Protein AF-A0AAP5YD59-F1 (afdb_monomer_lite)

Secondary structure (DSSP, 8-state):
-HHHHHHHHS----PPP--HHHHHHHHHHHTTSSSHHHHHHHT---SHHHHHHHHHHHHHHHHHTTS-SSTTHHHHHHHHHHHHHHHHHT-HHHHHHHGGGGT-TT--HHHHHS--HHHHHHHHHHHHHTSB-HHHHHTTT----HHHHHHHHHTTPPBPP-EEE---TTGGGTT-TTT-EEE-SSSPPP---

Structure (mmCIF, N/CA/C/O backbone):
data_AF-A0AAP5YD59-F1
#
_entry.id   AF-A0AAP5YD59-F1
#
loop_
_atom_site.group_PDB
_atom_site.id
_atom_site.type_symbol
_atom_site.label_atom_id
_atom_site.label_alt_id
_atom_site.label_comp_id
_atom_site.label_asym_id
_atom_site.label_entity_id
_atom_site.label_seq_id
_atom_site.pdbx_PDB_ins_code
_atom_site.Cartn_x
_atom_site.Cartn_y
_atom_site.Cartn_z
_atom_site.occupancy
_atom_site.B_iso_or_equiv
_atom_site.auth_seq_id
_atom_site.auth_comp_id
_atom_site.auth_asym_id
_atom_site.auth_atom_id
_atom_site.pdbx_PDB_model_num
ATOM 1 N N . SER A 1 1 ? 7.798 -12.789 15.563 1.00 74.19 1 SER A N 1
ATOM 2 C CA . SER A 1 1 ? 7.059 -11.577 15.969 1.00 74.19 1 SER A CA 1
ATOM 3 C C . SER A 1 1 ? 6.344 -11.841 17.287 1.00 74.19 1 SER A C 1
ATOM 5 O O . SER A 1 1 ? 6.135 -13.003 17.624 1.00 74.19 1 SER A O 1
ATOM 7 N N . LYS A 1 2 ? 5.966 -10.782 18.016 1.00 83.38 2 LYS A N 1
ATOM 8 C CA . LYS A 1 2 ? 5.175 -10.858 19.262 1.00 83.38 2 LYS A CA 1
ATOM 9 C C . LYS A 1 2 ? 3.834 -11.571 19.049 1.00 83.38 2 LYS A C 1
ATOM 11 O O . LYS A 1 2 ? 3.477 -12.445 19.826 1.00 83.38 2 LYS A O 1
ATOM 16 N N . SER A 1 3 ? 3.187 -11.303 17.912 1.00 82.19 3 SER A N 1
ATOM 17 C CA . SER A 1 3 ? 1.958 -11.999 17.520 1.00 82.19 3 SER A CA 1
ATOM 18 C C . SER A 1 3 ? 2.156 -13.501 17.300 1.00 82.19 3 SER A C 1
ATOM 20 O O . SER A 1 3 ? 1.399 -14.304 17.834 1.00 82.19 3 SER A O 1
ATOM 22 N N . ARG A 1 4 ? 3.253 -13.921 16.651 1.00 84.06 4 ARG A N 1
ATOM 23 C CA . ARG A 1 4 ? 3.587 -15.351 16.526 1.00 84.06 4 ARG A CA 1
ATOM 24 C C . ARG A 1 4 ? 3.885 -16.011 17.878 1.00 84.06 4 ARG A C 1
ATOM 26 O O . ARG A 1 4 ? 3.554 -17.173 18.071 1.00 84.06 4 ARG A O 1
ATOM 33 N N . PHE A 1 5 ? 4.522 -15.292 18.806 1.00 85.00 5 PHE A N 1
ATOM 34 C CA . PHE A 1 5 ? 4.758 -15.802 20.159 1.00 85.00 5 PHE A CA 1
ATOM 35 C C . PHE A 1 5 ? 3.435 -16.064 20.889 1.00 85.00 5 PHE A C 1
ATOM 37 O O . PHE A 1 5 ? 3.258 -17.158 21.422 1.00 85.00 5 PHE A O 1
ATOM 44 N N . PHE A 1 6 ? 2.492 -15.118 20.835 1.00 86.44 6 PHE A N 1
ATOM 45 C CA . PHE A 1 6 ? 1.156 -15.295 21.405 1.00 86.44 6 PHE A CA 1
ATOM 46 C C . PHE A 1 6 ? 0.414 -16.468 20.752 1.00 86.44 6 PHE A C 1
ATOM 48 O O . PHE A 1 6 ? -0.010 -17.377 21.455 1.00 86.44 6 PHE A O 1
ATOM 55 N N . GLN A 1 7 ? 0.360 -16.530 19.416 1.00 84.75 7 GLN A N 1
ATOM 56 C CA . GLN A 1 7 ? -0.286 -17.631 18.683 1.00 84.75 7 GLN A CA 1
ATOM 57 C C . GLN A 1 7 ? 0.266 -19.015 19.060 1.00 84.75 7 GLN A C 1
ATOM 59 O O . GLN A 1 7 ? -0.488 -19.978 19.141 1.00 84.75 7 GLN A O 1
ATOM 64 N N . ASN A 1 8 ? 1.576 -19.122 19.302 1.00 87.69 8 ASN A N 1
ATOM 65 C CA . ASN A 1 8 ? 2.219 -20.396 19.620 1.00 87.69 8 ASN A CA 1
ATOM 66 C C . ASN A 1 8 ? 2.090 -20.809 21.092 1.00 87.69 8 ASN A C 1
ATOM 68 O O . ASN A 1 8 ? 2.235 -21.988 21.400 1.00 87.69 8 ASN A O 1
ATOM 72 N N . THR A 1 9 ? 1.926 -19.854 22.010 1.00 88.88 9 THR A N 1
ATOM 73 C CA . THR A 1 9 ? 2.080 -20.111 23.455 1.00 88.88 9 THR A CA 1
ATOM 74 C C . THR A 1 9 ? 0.861 -19.738 24.289 1.00 88.88 9 THR A C 1
ATOM 76 O O . THR A 1 9 ? 0.798 -20.122 25.454 1.00 88.88 9 THR A O 1
ATOM 79 N N . GLY A 1 10 ? -0.061 -18.945 23.741 1.00 86.00 10 GLY A N 1
ATOM 80 C CA . GLY A 1 10 ? -1.129 -18.275 24.485 1.00 86.00 10 GLY A CA 1
ATOM 81 C C . GLY A 1 10 ? -0.631 -17.216 25.474 1.00 86.00 10 GLY A C 1
ATOM 82 O O . GLY A 1 10 ? -1.437 -16.615 26.175 1.00 86.00 10 GLY A O 1
ATOM 83 N N . LYS A 1 11 ? 0.687 -16.983 25.565 1.00 84.44 11 LYS A N 1
ATOM 84 C CA . LYS A 1 11 ? 1.276 -16.035 26.510 1.00 84.44 11 LYS A CA 1
ATOM 85 C C . LYS A 1 11 ? 1.386 -14.664 25.876 1.00 84.44 11 LYS A C 1
ATOM 87 O O . LYS A 1 11 ? 1.926 -14.505 24.777 1.00 84.44 11 LYS A O 1
ATOM 92 N N . GLU A 1 12 ? 0.914 -13.665 26.602 1.00 85.06 12 GLU A N 1
ATOM 93 C CA . GLU A 1 12 ? 1.072 -12.276 26.207 1.00 85.06 12 GLU A CA 1
ATOM 94 C C . GLU A 1 12 ? 2.547 -11.867 26.263 1.00 85.06 12 GLU A C 1
ATOM 96 O O . GLU A 1 12 ? 3.313 -12.261 27.144 1.00 85.06 12 GLU A O 1
ATOM 101 N N . SER A 1 13 ? 2.951 -11.068 25.282 1.00 81.62 13 SER A N 1
ATOM 102 C CA . SER A 1 13 ? 4.233 -10.367 25.279 1.00 81.62 13 SER A CA 1
ATOM 103 C C . SER A 1 13 ? 3.955 -8.874 25.183 1.00 81.62 13 SER A C 1
ATOM 105 O O . SER A 1 13 ? 2.867 -8.480 24.765 1.00 81.62 13 SER A O 1
ATOM 107 N N . THR A 1 14 ? 4.924 -8.029 25.535 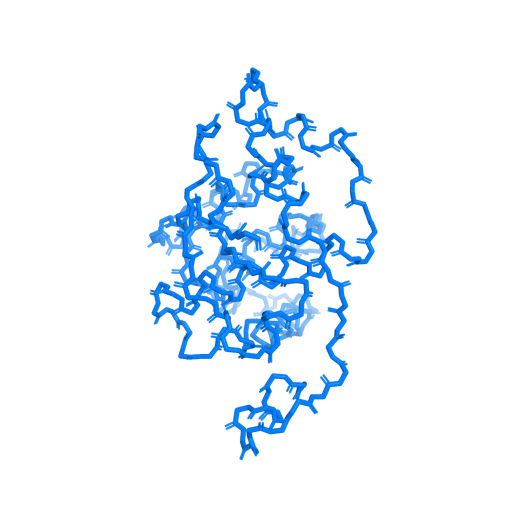1.00 84.44 14 THR A N 1
ATOM 108 C CA . THR A 1 14 ? 4.746 -6.571 25.519 1.00 84.44 14 THR A CA 1
ATOM 109 C C . THR A 1 14 ? 4.508 -6.059 24.095 1.00 84.44 14 THR A C 1
ATOM 111 O O . THR A 1 14 ? 5.460 -5.759 23.375 1.00 84.44 14 THR A O 1
ATOM 114 N N . CYS A 1 15 ? 3.253 -5.983 23.651 1.00 88.38 15 CYS A N 1
ATOM 115 C CA . CYS A 1 15 ? 2.870 -5.374 22.379 1.00 88.38 15 CYS A CA 1
ATOM 116 C C . CYS A 1 15 ? 3.026 -3.849 22.454 1.00 88.38 15 CYS A C 1
ATOM 118 O O . CYS A 1 15 ? 2.937 -3.259 23.529 1.00 88.38 15 CYS A O 1
ATOM 120 N N . GLN A 1 16 ? 3.304 -3.212 21.319 1.00 91.62 16 GLN A N 1
ATOM 121 C CA . GLN A 1 16 ? 3.352 -1.756 21.277 1.00 91.62 16 GLN A CA 1
ATOM 122 C C . GLN A 1 16 ? 1.925 -1.213 21.368 1.00 91.62 16 GLN A C 1
ATOM 124 O O . GLN A 1 16 ? 1.061 -1.676 20.637 1.00 91.62 16 GLN A O 1
ATOM 129 N N . SER A 1 17 ? 1.692 -0.218 22.222 1.00 94.88 17 SER A N 1
ATOM 130 C CA . SER A 1 17 ? 0.418 0.505 22.241 1.00 94.88 17 SER A CA 1
ATOM 131 C C . SER A 1 17 ? 0.335 1.426 21.022 1.00 94.88 17 SER A C 1
ATOM 133 O O . SER A 1 17 ? 1.196 2.298 20.861 1.00 94.88 17 SER A O 1
ATOM 135 N N . LEU A 1 18 ? -0.678 1.234 20.176 1.00 96.75 18 LEU A N 1
ATOM 136 C CA . LEU A 1 18 ? -0.953 2.031 18.976 1.00 96.75 18 LEU A CA 1
ATOM 137 C C . LEU A 1 18 ? -2.420 2.475 18.974 1.00 96.75 18 LEU A C 1
ATOM 139 O O . LEU A 1 18 ? -3.300 1.659 19.194 1.00 96.75 18 LEU A O 1
ATOM 143 N N . ASP A 1 19 ? -2.697 3.746 18.698 1.00 97.00 19 ASP A N 1
ATOM 144 C CA . ASP A 1 19 ? -4.058 4.299 18.771 1.00 97.00 19 ASP A CA 1
ATOM 145 C C . ASP A 1 19 ? -4.870 4.026 17.482 1.00 97.00 19 ASP A C 1
ATOM 147 O O . ASP A 1 19 ? -4.893 4.819 16.540 1.00 97.00 19 ASP A O 1
ATOM 151 N N . PHE A 1 20 ? -5.483 2.849 17.372 1.00 98.12 20 PHE A N 1
ATOM 152 C CA . PHE A 1 20 ? -6.283 2.504 16.187 1.00 98.12 20 PHE A CA 1
ATOM 153 C C . PHE A 1 20 ? -7.547 3.366 16.067 1.00 98.12 20 PHE A C 1
ATOM 155 O O . PHE A 1 20 ? -7.928 3.730 14.955 1.00 98.12 20 PHE A O 1
ATOM 162 N N . LYS A 1 21 ? -8.158 3.742 17.198 1.00 98.12 21 LYS A N 1
ATOM 163 C CA . LYS A 1 21 ? -9.376 4.556 17.225 1.00 98.12 21 LYS A CA 1
ATOM 164 C C . LYS A 1 21 ? -9.142 5.941 16.628 1.00 98.12 21 LYS A C 1
ATOM 166 O O . LYS A 1 21 ? -9.839 6.307 15.689 1.00 98.12 21 LYS A O 1
ATOM 171 N N . GLY A 1 22 ? -8.131 6.672 17.095 1.00 97.62 22 GLY A N 1
ATOM 172 C CA . GLY A 1 22 ? -7.841 8.011 16.580 1.00 97.62 22 GLY A CA 1
ATOM 173 C C . GLY A 1 22 ? -7.442 8.004 15.102 1.00 97.62 22 GLY A C 1
ATOM 174 O O . GLY A 1 22 ? -7.827 8.899 14.352 1.00 97.62 22 GLY A O 1
ATOM 175 N N . GLN A 1 23 ? -6.737 6.964 14.635 1.00 98.00 23 GLN A N 1
ATOM 176 C CA . GLN A 1 23 ? -6.449 6.812 13.204 1.00 98.00 23 GLN A CA 1
ATOM 177 C C . GLN A 1 23 ? -7.725 6.566 12.382 1.00 98.00 23 GLN A C 1
ATOM 179 O O . GLN A 1 23 ? -7.878 7.157 11.314 1.00 98.00 23 GLN A O 1
ATOM 184 N N . PHE A 1 24 ? -8.628 5.710 12.865 1.00 98.62 24 PHE A N 1
ATOM 185 C CA . PHE A 1 24 ? -9.917 5.454 12.225 1.00 98.62 24 PHE A CA 1
ATOM 186 C C . PHE A 1 24 ? -10.794 6.712 12.175 1.00 98.62 24 PHE A C 1
ATOM 188 O O . PHE A 1 24 ? -11.316 7.052 11.118 1.00 98.62 24 PHE A O 1
ATOM 195 N N . GLU A 1 25 ? -10.925 7.437 13.286 1.00 98.31 25 GLU A N 1
ATOM 196 C CA . GLU A 1 25 ? -11.749 8.650 13.364 1.00 98.31 25 GLU A CA 1
ATOM 197 C C . GLU A 1 25 ? -11.228 9.759 12.438 1.00 98.31 25 GLU A C 1
ATOM 199 O O . GLU A 1 25 ? -12.019 10.469 11.810 1.00 98.31 25 GLU A O 1
ATOM 204 N N . LEU A 1 26 ? -9.905 9.865 12.272 1.00 98.31 26 LEU A N 1
ATOM 205 C CA . LEU A 1 26 ? -9.303 10.775 11.300 1.00 98.31 26 LEU A CA 1
ATOM 206 C C . LEU A 1 26 ? -9.640 10.374 9.854 1.00 98.31 26 LEU A C 1
ATOM 208 O O . LEU A 1 26 ? -10.013 11.229 9.048 1.00 98.31 26 LEU A O 1
ATOM 212 N N . LEU A 1 27 ? -9.580 9.077 9.529 1.00 98.31 27 LEU A N 1
ATOM 213 C CA . LEU A 1 27 ? -10.004 8.578 8.218 1.00 98.31 27 LEU A CA 1
ATOM 214 C C . LEU A 1 27 ? -11.490 8.840 7.964 1.00 98.31 27 LEU A C 1
ATOM 216 O O . LEU A 1 27 ? -11.837 9.305 6.879 1.00 98.31 27 LEU A O 1
ATOM 220 N N . GLN A 1 28 ? -12.357 8.617 8.951 1.00 98.50 28 GLN A N 1
ATOM 221 C CA . GLN A 1 28 ? -13.781 8.925 8.823 1.00 98.50 28 GLN A CA 1
ATOM 222 C C . GLN A 1 28 ? -14.018 10.418 8.613 1.00 98.50 28 GLN A C 1
ATOM 224 O O . GLN A 1 28 ? -14.770 10.798 7.718 1.00 98.50 28 GLN A O 1
ATOM 229 N N . THR A 1 29 ? -13.301 11.271 9.346 1.00 98.56 29 THR A N 1
ATOM 230 C CA . THR A 1 29 ? -13.352 12.723 9.138 1.00 98.56 29 THR A CA 1
ATOM 231 C C . THR A 1 29 ? -12.950 13.090 7.710 1.00 98.56 29 THR A C 1
ATOM 233 O O . THR A 1 29 ? -13.647 13.880 7.074 1.00 98.56 29 THR A O 1
ATOM 236 N N . SER A 1 30 ? -11.906 12.460 7.153 1.00 98.44 30 SER A N 1
ATOM 237 C CA . SER A 1 30 ? -11.484 12.715 5.767 1.00 98.44 30 SER A CA 1
ATOM 238 C C . SER A 1 30 ? -12.598 12.470 4.753 1.00 98.44 30 SER A C 1
ATOM 240 O O . SER A 1 30 ? -12.733 13.230 3.800 1.00 98.44 30 SER A O 1
ATOM 242 N N . ARG A 1 31 ? -13.442 11.451 4.969 1.00 98.06 31 ARG A N 1
ATOM 243 C CA . ARG A 1 31 ? -14.527 11.098 4.042 1.00 98.06 31 ARG A CA 1
ATOM 244 C C . ARG A 1 31 ? -15.644 12.143 3.989 1.00 98.06 31 ARG A C 1
ATOM 246 O O . ARG A 1 31 ? -16.456 12.102 3.074 1.00 98.06 31 ARG A O 1
ATOM 253 N N . THR A 1 32 ? -15.672 13.086 4.931 1.00 97.75 32 THR A N 1
ATOM 254 C CA . THR A 1 32 ? -16.621 14.213 4.932 1.00 97.75 32 THR A CA 1
ATOM 255 C C . THR A 1 32 ? -16.112 15.436 4.163 1.00 97.75 32 THR A C 1
ATOM 257 O O . THR A 1 32 ? -16.850 16.403 3.988 1.00 97.75 32 THR A O 1
ATOM 260 N N . GLN A 1 33 ? -14.855 15.411 3.712 1.00 98.44 33 GLN A N 1
ATOM 261 C CA . GLN A 1 33 ? -14.212 16.525 3.017 1.00 98.44 33 GLN A CA 1
ATOM 262 C C . GLN A 1 33 ? -14.441 16.448 1.504 1.00 98.44 33 GLN A C 1
ATOM 264 O O . GLN A 1 33 ? -14.680 15.375 0.954 1.00 98.44 33 GLN A O 1
ATOM 269 N N . SER A 1 34 ? -14.335 17.588 0.813 1.00 97.69 34 SER A N 1
ATOM 270 C CA . SER A 1 34 ? -14.482 17.650 -0.650 1.00 97.69 34 SER A CA 1
ATOM 271 C C . SER A 1 34 ? -13.368 16.914 -1.393 1.00 97.69 34 SER A C 1
ATOM 273 O O . SER A 1 34 ? -13.621 16.318 -2.435 1.00 97.69 34 SER A O 1
ATOM 275 N N . ASP A 1 35 ? -12.151 16.959 -0.847 1.00 98.12 35 ASP A N 1
ATOM 276 C CA . ASP A 1 35 ? -11.010 16.169 -1.301 1.00 98.12 35 ASP A CA 1
ATOM 277 C C . ASP A 1 35 ? -10.436 15.388 -0.109 1.00 98.12 35 ASP A C 1
ATOM 279 O O . ASP A 1 35 ? -9.608 15.899 0.656 1.00 98.12 35 ASP A O 1
ATOM 283 N N . PRO A 1 36 ? -10.908 14.149 0.096 1.00 98.38 36 PRO A N 1
ATOM 284 C CA . PRO A 1 36 ? -10.447 13.328 1.201 1.00 98.38 36 PRO A CA 1
ATOM 285 C C . PRO A 1 36 ? -8.957 12.953 1.139 1.00 98.38 36 PRO A C 1
ATOM 287 O O . PRO A 1 36 ? -8.358 12.722 2.191 1.00 98.38 36 PRO A O 1
ATOM 290 N N . ASN A 1 37 ? -8.356 12.867 -0.057 1.00 98.25 37 ASN A N 1
ATOM 291 C CA . ASN A 1 37 ? -6.930 12.563 -0.219 1.00 98.25 37 ASN A CA 1
ATOM 292 C C . ASN A 1 37 ? -6.084 13.761 0.218 1.00 98.25 37 ASN A C 1
ATOM 294 O O . ASN A 1 37 ? -5.209 13.606 1.072 1.00 98.25 37 ASN A O 1
ATOM 298 N N . ALA A 1 38 ? -6.402 14.955 -0.295 1.00 98.38 38 ALA A N 1
ATOM 299 C CA . ALA A 1 38 ? -5.710 16.187 0.072 1.00 98.38 38 ALA A CA 1
ATOM 300 C C . ALA A 1 38 ? -5.811 16.459 1.578 1.00 98.38 38 ALA A C 1
ATOM 302 O O . ALA A 1 38 ? -4.795 16.716 2.222 1.00 98.38 38 ALA A O 1
ATOM 303 N N . TYR A 1 39 ? -7.000 16.284 2.169 1.00 98.62 39 TYR A N 1
ATOM 304 C CA . TYR A 1 39 ? -7.177 16.418 3.615 1.00 98.62 39 TYR A CA 1
ATOM 305 C C . TYR A 1 39 ? -6.250 15.485 4.404 1.00 98.62 39 TYR A C 1
ATOM 307 O O . TYR A 1 39 ? -5.647 15.909 5.390 1.00 98.62 39 TYR A O 1
ATOM 315 N N . MET A 1 40 ? -6.117 14.219 3.987 1.00 98.31 40 MET A N 1
ATOM 316 C CA . MET A 1 40 ? -5.229 13.260 4.654 1.00 98.31 40 MET A CA 1
ATOM 317 C C . MET A 1 40 ? -3.749 13.601 4.462 1.00 98.31 40 MET A C 1
ATOM 319 O O . MET A 1 40 ? -2.971 13.461 5.408 1.00 98.31 40 MET A O 1
ATOM 323 N N . ALA A 1 41 ? -3.362 14.086 3.280 1.00 97.44 41 ALA A N 1
ATOM 324 C CA . ALA A 1 41 ? -2.001 14.537 3.004 1.00 97.44 41 ALA A CA 1
ATOM 325 C C . ALA A 1 41 ? -1.605 15.738 3.887 1.00 97.44 41 ALA A C 1
ATOM 327 O O . ALA A 1 41 ? -0.503 15.767 4.441 1.00 97.44 41 ALA A O 1
ATOM 328 N N . GLU A 1 42 ? -2.522 16.686 4.099 1.00 98.06 42 GLU A N 1
ATOM 329 C CA . GLU A 1 42 ? -2.321 17.868 4.951 1.00 98.06 42 GLU A CA 1
ATOM 330 C C . GLU A 1 42 ? -2.085 17.528 6.430 1.00 98.06 42 GLU A C 1
ATOM 332 O O . GLU A 1 42 ? -1.441 18.300 7.142 1.00 98.06 42 GLU A O 1
ATOM 337 N N . GLN A 1 43 ? -2.517 16.348 6.896 1.00 97.38 43 GLN A N 1
ATOM 338 C CA . GLN A 1 43 ? -2.253 15.900 8.271 1.00 97.38 43 GLN A CA 1
ATOM 339 C C . GLN A 1 43 ? -0.764 15.631 8.532 1.00 97.38 43 GLN A C 1
ATOM 341 O O . GLN A 1 43 ? -0.368 15.492 9.691 1.00 97.38 43 GLN A O 1
ATOM 346 N N . ASN A 1 44 ? 0.053 15.521 7.474 1.00 93.88 44 ASN A N 1
ATOM 347 C CA . ASN A 1 44 ? 1.507 15.348 7.525 1.00 93.88 44 ASN A CA 1
ATOM 348 C C . ASN A 1 44 ? 1.960 14.255 8.517 1.00 93.88 44 ASN A C 1
ATOM 350 O O . ASN A 1 44 ? 2.926 14.402 9.277 1.00 93.88 44 ASN A O 1
ATOM 354 N N . GLN A 1 45 ? 1.222 13.143 8.540 1.00 93.00 45 GLN A N 1
ATOM 355 C CA . GLN A 1 45 ? 1.433 12.048 9.479 1.00 93.00 45 GLN A CA 1
ATOM 356 C C . GLN A 1 45 ? 2.665 11.222 9.089 1.00 93.00 45 GLN A C 1
ATOM 358 O O . GLN A 1 45 ? 2.584 10.209 8.398 1.00 93.00 45 GLN A O 1
ATOM 363 N N . THR A 1 46 ? 3.831 11.656 9.562 1.00 90.19 46 THR A N 1
ATOM 364 C CA . THR A 1 46 ? 5.139 11.043 9.259 1.00 90.19 46 THR A CA 1
ATOM 365 C C . THR A 1 46 ? 5.703 10.201 10.407 1.00 90.19 46 THR A C 1
ATOM 367 O O . THR A 1 46 ? 6.742 9.555 10.271 1.00 90.19 46 THR A O 1
ATOM 370 N N . GLY A 1 47 ? 5.019 10.177 11.555 1.00 94.69 47 GLY A N 1
ATOM 371 C CA . GLY A 1 47 ? 5.462 9.452 12.741 1.00 94.69 47 GLY A CA 1
ATOM 372 C C . GLY A 1 47 ? 5.458 7.932 12.556 1.00 94.69 47 GLY A C 1
ATOM 373 O O . GLY A 1 47 ? 4.565 7.358 11.930 1.00 94.69 47 GLY A O 1
ATOM 374 N N . TRP A 1 48 ? 6.419 7.253 13.188 1.00 95.31 48 TRP A N 1
ATOM 375 C CA . TRP A 1 48 ? 6.544 5.792 13.118 1.00 95.31 48 TRP A CA 1
ATOM 376 C C . TRP A 1 48 ? 5.248 5.059 13.502 1.00 95.31 48 TRP A C 1
ATOM 378 O O . TRP A 1 48 ? 4.854 4.111 12.828 1.00 95.31 48 TRP A O 1
ATOM 388 N N . SER A 1 49 ? 4.553 5.510 14.552 1.00 95.56 49 SER A N 1
ATOM 389 C CA . SER A 1 49 ? 3.313 4.877 15.024 1.00 95.56 49 SER A CA 1
ATOM 390 C C . SER A 1 49 ? 2.180 4.966 13.999 1.00 95.56 49 SER A C 1
ATOM 392 O O . SER A 1 49 ? 1.350 4.062 13.918 1.00 95.56 49 SER A O 1
ATOM 394 N N . TRP A 1 50 ? 2.130 6.039 13.206 1.00 96.00 50 TRP A N 1
ATOM 395 C CA . TRP A 1 50 ? 1.186 6.177 12.101 1.00 96.00 50 TRP A CA 1
ATOM 396 C C . TRP A 1 50 ? 1.489 5.163 11.001 1.00 96.00 50 TRP A C 1
ATOM 398 O O . TRP A 1 50 ? 0.651 4.308 10.715 1.00 96.00 50 TRP A O 1
ATOM 408 N N . GLY A 1 51 ? 2.715 5.189 10.469 1.00 95.50 51 GLY A N 1
ATOM 409 C CA . GLY A 1 51 ? 3.141 4.272 9.412 1.00 95.50 51 GLY A CA 1
ATOM 410 C C . GLY A 1 51 ? 3.001 2.801 9.815 1.00 95.50 51 GLY A C 1
ATOM 411 O O . GLY A 1 51 ? 2.505 1.990 9.035 1.00 95.50 51 GLY A O 1
ATOM 412 N N . ALA A 1 52 ? 3.344 2.457 11.060 1.00 96.25 52 ALA A N 1
ATOM 413 C CA . ALA A 1 52 ? 3.169 1.108 11.590 1.00 96.25 52 ALA A CA 1
ATOM 414 C C . ALA A 1 52 ? 1.705 0.648 11.521 1.00 96.25 52 ALA A C 1
ATOM 416 O O . ALA A 1 52 ? 1.443 -0.460 11.053 1.00 96.25 52 ALA A O 1
ATOM 417 N N . ARG A 1 53 ? 0.748 1.494 11.930 1.00 97.06 53 ARG A N 1
ATOM 418 C CA . ARG A 1 53 ? -0.682 1.162 11.845 1.00 97.06 53 ARG A CA 1
ATOM 419 C C . ARG A 1 53 ? -1.154 1.026 10.395 1.00 97.06 53 ARG A C 1
ATOM 421 O O . ARG A 1 53 ? -1.854 0.065 10.110 1.00 97.06 53 ARG A O 1
ATOM 428 N N . VAL A 1 54 ? -0.712 1.888 9.471 1.00 97.88 54 VAL A N 1
ATOM 429 C CA . VAL A 1 54 ? -1.047 1.770 8.032 1.00 97.88 54 VAL A CA 1
ATOM 430 C C . VAL A 1 54 ? -0.624 0.404 7.476 1.00 97.88 54 VAL A C 1
ATOM 432 O O . VAL A 1 54 ? -1.423 -0.296 6.851 1.00 97.88 54 VAL A O 1
ATOM 435 N N . TYR A 1 55 ? 0.606 -0.035 7.763 1.00 97.75 55 TYR A N 1
ATOM 436 C CA . TYR A 1 55 ? 1.074 -1.363 7.351 1.00 97.75 55 TYR A CA 1
ATOM 437 C C . TYR A 1 55 ? 0.329 -2.503 8.043 1.00 97.75 55 TYR A C 1
ATOM 439 O O . TYR A 1 55 ? -0.005 -3.484 7.382 1.00 97.75 55 TYR A O 1
ATOM 447 N N . ILE A 1 56 ? 0.037 -2.386 9.340 1.00 98.12 56 ILE A N 1
ATOM 448 C CA . ILE A 1 56 ? -0.766 -3.384 10.057 1.00 98.12 56 ILE A CA 1
ATOM 449 C C . ILE A 1 56 ? -2.158 -3.510 9.424 1.00 98.12 56 ILE A C 1
ATOM 451 O O . ILE A 1 56 ? -2.608 -4.630 9.204 1.00 98.12 56 ILE A O 1
ATOM 455 N N . GLN A 1 57 ? -2.802 -2.400 9.056 1.00 98.62 57 GLN A N 1
ATOM 456 C CA . GLN A 1 57 ? -4.090 -2.411 8.359 1.00 98.62 57 GLN A CA 1
ATOM 457 C C . GLN A 1 57 ? -4.002 -3.146 7.015 1.00 98.62 57 GLN A C 1
ATOM 459 O O . GLN A 1 57 ? -4.815 -4.024 6.751 1.00 98.62 57 GLN A O 1
ATOM 464 N N . MET A 1 58 ? -2.960 -2.903 6.210 1.00 98.62 58 MET A N 1
ATOM 465 C CA . MET A 1 58 ? -2.747 -3.657 4.962 1.00 98.62 58 MET A CA 1
ATOM 466 C C . MET A 1 58 ? -2.518 -5.158 5.203 1.00 98.62 58 MET A C 1
ATOM 468 O O . MET A 1 58 ? -3.013 -6.002 4.451 1.00 98.62 58 MET A O 1
ATOM 472 N N . MET A 1 59 ? -1.782 -5.523 6.257 1.00 98.50 59 MET A N 1
ATOM 473 C CA . MET A 1 59 ? -1.597 -6.927 6.637 1.00 98.50 59 MET A CA 1
ATOM 474 C C . MET A 1 59 ? -2.922 -7.576 7.056 1.00 98.50 59 MET A C 1
ATOM 476 O O . MET A 1 59 ? -3.192 -8.714 6.681 1.00 98.50 59 MET A O 1
ATOM 480 N N . MET A 1 60 ? -3.751 -6.868 7.824 1.00 98.56 60 MET A N 1
ATOM 481 C CA . MET A 1 60 ? -5.065 -7.361 8.224 1.00 98.56 60 MET A CA 1
ATOM 482 C C . MET A 1 60 ? -5.996 -7.504 7.018 1.00 98.56 60 MET A C 1
ATOM 484 O O . MET A 1 60 ? -6.590 -8.566 6.849 1.00 98.56 60 MET A O 1
ATOM 488 N N . ALA A 1 61 ? -6.040 -6.501 6.137 1.00 98.50 61 ALA A N 1
ATOM 489 C CA . ALA A 1 61 ? -6.847 -6.509 4.920 1.00 98.50 61 ALA A CA 1
ATOM 490 C C . ALA A 1 61 ? -6.483 -7.683 4.009 1.00 98.50 61 ALA A C 1
ATOM 492 O O . ALA A 1 61 ? -7.336 -8.487 3.656 1.00 98.50 61 ALA A O 1
ATOM 493 N N . THR A 1 62 ? -5.197 -7.870 3.710 1.00 98.44 62 THR A N 1
ATOM 494 C CA . THR A 1 62 ? -4.746 -9.002 2.882 1.00 98.44 62 THR A CA 1
ATOM 495 C C . THR A 1 62 ? -5.028 -10.368 3.511 1.00 98.44 62 THR A C 1
ATOM 497 O O . THR A 1 62 ? -5.222 -11.340 2.780 1.00 98.44 62 THR A O 1
ATOM 500 N N . GLN A 1 63 ? -5.071 -10.469 4.844 1.00 98.31 63 GLN A N 1
ATOM 501 C CA . GLN A 1 63 ? -5.490 -11.701 5.510 1.00 98.31 63 GLN A CA 1
ATOM 502 C C . GLN A 1 63 ? -6.997 -11.928 5.421 1.00 98.31 63 GLN A C 1
ATOM 504 O O . GLN A 1 63 ? -7.430 -13.032 5.095 1.00 98.31 63 GLN A O 1
ATOM 509 N N . HIS A 1 64 ? -7.781 -10.892 5.702 1.00 98.12 64 HIS A N 1
ATOM 510 C CA . HIS A 1 64 ? -9.237 -10.937 5.655 1.00 98.12 64 HIS A CA 1
ATOM 511 C C . HIS A 1 64 ? -9.751 -11.284 4.252 1.00 98.12 64 HIS A C 1
ATOM 513 O O . HIS A 1 64 ? -10.603 -12.150 4.095 1.00 98.12 64 HIS A O 1
ATOM 519 N N . GLU A 1 65 ? -9.130 -10.699 3.231 1.00 97.62 65 GLU A N 1
ATOM 520 C CA . GLU A 1 65 ? -9.419 -10.923 1.813 1.00 97.62 65 GLU A CA 1
ATOM 521 C C . GLU A 1 65 ? -8.957 -12.292 1.279 1.00 97.62 65 GLU A C 1
ATOM 523 O O . GLU A 1 65 ? -9.064 -12.574 0.083 1.00 97.62 65 GLU A O 1
ATOM 528 N N . GLY A 1 66 ? -8.375 -13.141 2.133 1.00 97.44 66 GLY A N 1
ATOM 529 C CA . GLY A 1 66 ? -7.902 -14.476 1.765 1.00 97.44 66 GLY A CA 1
ATOM 530 C C . GLY A 1 66 ? -6.659 -14.498 0.867 1.00 97.44 66 GLY A C 1
ATOM 531 O O . GLY A 1 66 ? -6.208 -15.578 0.486 1.00 97.44 66 GLY A O 1
ATOM 532 N N . VAL A 1 67 ? -6.061 -13.341 0.557 1.00 96.94 67 VAL A N 1
ATOM 533 C CA . VAL A 1 67 ? -4.812 -13.240 -0.222 1.00 96.94 67 VAL A CA 1
ATOM 534 C C . VAL A 1 67 ? -3.657 -13.883 0.543 1.00 96.94 67 VAL A C 1
ATOM 536 O O . VAL A 1 67 ? -2.841 -14.625 -0.014 1.00 96.94 67 VAL A O 1
ATOM 539 N N . LEU A 1 68 ? -3.560 -13.579 1.838 1.00 96.94 68 LEU A N 1
ATOM 540 C CA . LEU A 1 68 ? -2.536 -14.108 2.725 1.00 96.94 68 LEU A CA 1
ATOM 541 C C . LEU A 1 68 ? -3.173 -14.952 3.818 1.00 96.94 68 LEU A C 1
ATOM 543 O O . LEU A 1 68 ? -3.911 -14.449 4.649 1.00 96.94 68 LEU A O 1
ATOM 547 N N . LYS A 1 69 ? -2.765 -16.218 3.939 1.00 94.94 69 LYS A N 1
ATOM 548 C CA . LYS A 1 69 ? -3.118 -17.021 5.124 1.00 94.94 69 LYS A CA 1
ATOM 549 C C . LYS A 1 69 ? -2.633 -16.373 6.431 1.00 94.94 69 LYS A C 1
ATOM 551 O O . LYS A 1 69 ? -3.248 -16.547 7.475 1.00 94.94 69 LYS A O 1
ATOM 556 N N . ASN A 1 70 ? -1.500 -15.674 6.369 1.00 95.00 70 ASN A N 1
ATOM 557 C CA . ASN A 1 70 ? -0.947 -14.907 7.476 1.00 95.00 70 ASN A CA 1
ATOM 558 C C . ASN A 1 70 ? -0.557 -13.512 6.976 1.00 95.00 70 ASN A C 1
ATOM 560 O O . ASN A 1 70 ? 0.443 -13.368 6.265 1.00 95.00 70 ASN A O 1
ATOM 564 N N . GLY A 1 71 ? -1.333 -12.502 7.367 1.00 96.75 71 GLY A N 1
ATOM 565 C CA . GLY A 1 71 ? -1.161 -11.108 6.956 1.00 96.75 71 GLY A CA 1
ATOM 566 C C . GLY A 1 71 ? 0.226 -10.546 7.259 1.00 96.75 71 GLY A C 1
ATOM 567 O O . GLY A 1 71 ? 0.777 -9.776 6.475 1.00 96.75 71 GLY A O 1
ATOM 568 N N . TRP A 1 72 ? 0.863 -11.009 8.341 1.00 96.06 72 TRP A N 1
ATOM 569 C CA . TRP A 1 72 ? 2.219 -10.602 8.727 1.00 96.06 72 TRP A CA 1
ATOM 570 C C . TRP A 1 72 ? 3.283 -10.906 7.659 1.00 96.06 72 TRP A C 1
ATOM 572 O O . TRP A 1 72 ? 4.383 -10.357 7.713 1.00 96.06 72 TRP A O 1
ATOM 582 N N . HIS A 1 73 ? 2.983 -11.768 6.681 1.00 96.75 73 HIS A N 1
ATOM 583 C CA . HIS A 1 73 ? 3.881 -12.055 5.564 1.00 96.75 73 HIS A CA 1
ATOM 584 C C . HIS A 1 73 ? 3.917 -10.950 4.496 1.00 96.75 73 HIS A C 1
ATOM 586 O O . HIS A 1 73 ? 4.790 -11.004 3.630 1.00 96.75 73 HIS A O 1
ATOM 592 N N . LEU A 1 74 ? 3.033 -9.946 4.548 1.00 97.75 74 LEU A N 1
ATOM 593 C CA . LEU A 1 74 ? 2.992 -8.866 3.557 1.00 97.75 74 LEU A CA 1
ATOM 594 C C . LEU A 1 74 ? 4.328 -8.115 3.456 1.00 97.75 74 LEU A C 1
ATOM 596 O O . LEU A 1 74 ? 4.871 -7.995 2.362 1.00 97.75 74 LEU A O 1
ATOM 600 N N . LEU A 1 75 ? 4.905 -7.679 4.584 1.00 96.31 75 LEU A N 1
ATOM 601 C CA . LEU A 1 75 ? 6.194 -6.968 4.583 1.00 96.31 75 LEU A CA 1
ATOM 602 C C . LEU A 1 75 ? 7.337 -7.836 4.053 1.00 96.31 75 LEU A C 1
ATOM 604 O O . LEU A 1 75 ? 8.191 -7.351 3.319 1.00 96.31 75 LEU A O 1
ATOM 608 N N . ALA A 1 76 ? 7.344 -9.130 4.381 1.00 96.25 76 ALA A N 1
ATOM 609 C CA . ALA A 1 76 ? 8.346 -10.045 3.845 1.00 96.25 76 ALA A CA 1
ATOM 610 C C . ALA A 1 76 ? 8.229 -10.159 2.317 1.00 96.25 76 ALA A C 1
ATOM 612 O O . ALA A 1 76 ? 9.244 -10.118 1.627 1.00 96.25 76 ALA A O 1
ATOM 613 N N . ARG A 1 77 ? 7.005 -10.246 1.775 1.00 97.50 77 ARG A N 1
ATOM 614 C CA . ARG A 1 77 ? 6.778 -10.221 0.322 1.00 97.50 77 ARG A CA 1
ATOM 615 C C . ARG A 1 77 ? 7.223 -8.898 -0.299 1.00 97.50 77 ARG A C 1
ATOM 617 O O . ARG A 1 77 ? 7.881 -8.928 -1.333 1.00 97.50 77 ARG A O 1
ATOM 624 N N . LEU A 1 78 ? 6.925 -7.769 0.343 1.00 97.88 78 LEU A N 1
ATOM 625 C CA . LEU A 1 78 ? 7.344 -6.451 -0.133 1.00 97.88 78 LEU A CA 1
ATOM 626 C C . LEU A 1 78 ? 8.875 -6.338 -0.212 1.00 97.88 78 LEU A C 1
ATOM 628 O O . LEU A 1 78 ? 9.394 -5.936 -1.246 1.00 97.88 78 LEU A O 1
ATOM 632 N N . HIS A 1 79 ? 9.605 -6.794 0.811 1.00 97.56 79 HIS A N 1
ATOM 633 C CA . HIS A 1 79 ? 11.073 -6.815 0.785 1.00 97.56 79 HIS A CA 1
ATOM 634 C C . HIS A 1 79 ? 11.656 -7.761 -0.274 1.00 97.56 79 HIS A C 1
ATOM 636 O O . HIS A 1 79 ? 12.721 -7.491 -0.830 1.00 97.56 79 HIS A O 1
ATOM 642 N N . LEU A 1 80 ? 10.984 -8.879 -0.578 1.00 97.94 80 LEU A N 1
ATOM 643 C CA . LEU A 1 80 ? 11.401 -9.748 -1.683 1.00 97.94 80 LEU A CA 1
ATOM 644 C C . LEU A 1 80 ? 11.285 -9.022 -3.028 1.00 97.94 80 LEU A C 1
ATOM 646 O O . LEU A 1 80 ? 12.214 -9.109 -3.831 1.00 97.94 80 LEU A O 1
ATOM 650 N N . ILE A 1 81 ? 10.191 -8.283 -3.245 1.00 97.88 81 ILE A N 1
ATOM 651 C CA . ILE A 1 81 ? 10.005 -7.464 -4.449 1.00 97.88 81 ILE A CA 1
ATOM 652 C C . ILE A 1 81 ? 10.998 -6.309 -4.499 1.00 97.88 81 ILE A C 1
ATOM 654 O O . ILE A 1 81 ? 11.596 -6.095 -5.543 1.00 97.88 81 ILE A O 1
ATOM 658 N N . GLU A 1 82 ? 11.248 -5.616 -3.391 1.00 98.25 82 GLU A N 1
ATOM 659 C CA . GLU A 1 82 ? 12.262 -4.558 -3.301 1.00 98.25 82 GLU A CA 1
ATOM 660 C C . GLU A 1 82 ? 13.650 -5.053 -3.713 1.00 98.25 82 GLU A C 1
ATOM 662 O O . GLU A 1 82 ? 14.321 -4.452 -4.557 1.00 98.25 82 GLU A O 1
ATOM 667 N N . ARG A 1 83 ? 14.077 -6.190 -3.157 1.00 98.31 83 ARG A N 1
ATOM 668 C CA . ARG A 1 83 ? 15.371 -6.783 -3.493 1.00 98.31 83 ARG A CA 1
ATOM 669 C C . ARG A 1 83 ? 15.438 -7.189 -4.961 1.00 98.31 83 ARG A C 1
ATOM 671 O O . ARG A 1 83 ? 16.454 -6.941 -5.607 1.00 98.31 83 ARG A O 1
ATOM 678 N N . GLU A 1 84 ? 14.384 -7.812 -5.481 1.00 98.38 84 GLU A N 1
ATOM 679 C CA . GLU A 1 84 ? 14.349 -8.247 -6.877 1.00 98.38 84 GLU A CA 1
ATOM 680 C C . GLU A 1 84 ? 14.301 -7.058 -7.840 1.00 98.38 84 GLU A C 1
ATOM 682 O O . GLU A 1 84 ? 15.066 -7.027 -8.796 1.00 98.38 84 GLU A O 1
ATOM 687 N N . PHE A 1 85 ? 13.509 -6.029 -7.545 1.00 98.56 85 PHE A N 1
ATOM 688 C CA . PHE A 1 85 ? 13.470 -4.776 -8.298 1.00 98.56 85 PHE A CA 1
ATOM 689 C C . PHE A 1 85 ? 14.863 -4.146 -8.407 1.00 98.56 85 PHE A C 1
ATOM 691 O O . PHE A 1 85 ? 15.319 -3.822 -9.503 1.00 98.56 85 PHE A O 1
ATOM 698 N N . ASN A 1 86 ? 15.582 -4.050 -7.284 1.00 98.19 86 ASN A N 1
ATOM 699 C CA . ASN A 1 86 ? 16.938 -3.505 -7.260 1.00 98.19 86 ASN A CA 1
ATOM 700 C C . ASN A 1 86 ? 17.951 -4.389 -8.004 1.00 98.19 86 ASN A C 1
ATOM 702 O O . ASN A 1 86 ? 18.851 -3.863 -8.657 1.00 98.19 86 ASN A O 1
ATOM 706 N N . ARG A 1 87 ? 17.797 -5.718 -7.953 1.00 98.31 87 ARG A N 1
ATOM 707 C CA . ARG A 1 87 ? 18.631 -6.650 -8.724 1.00 98.31 87 ARG A CA 1
ATOM 708 C C . ARG A 1 87 ? 18.392 -6.507 -10.226 1.00 98.31 87 ARG A C 1
ATOM 710 O O . ARG A 1 87 ? 19.352 -6.509 -10.989 1.00 98.31 87 ARG A O 1
ATOM 717 N N . LEU A 1 88 ? 17.131 -6.410 -10.648 1.00 98.25 88 LEU A N 1
ATOM 718 C CA . LEU A 1 88 ? 16.763 -6.318 -12.059 1.00 98.25 88 LEU A CA 1
ATOM 719 C C . LEU A 1 88 ? 17.193 -4.986 -12.669 1.00 98.25 88 LEU A C 1
ATOM 721 O O . LEU A 1 88 ? 17.761 -4.986 -13.752 1.00 98.25 88 LEU A O 1
ATOM 725 N N . LYS A 1 89 ? 16.983 -3.858 -11.981 1.00 96.56 89 LYS A N 1
ATOM 726 C CA . LYS A 1 89 ? 17.284 -2.530 -12.549 1.00 96.56 89 LYS A CA 1
ATOM 727 C C . LYS A 1 89 ? 18.783 -2.230 -12.696 1.00 96.56 89 LYS A C 1
ATOM 729 O O . LYS A 1 89 ? 19.150 -1.247 -13.336 1.00 96.56 89 LYS A O 1
ATOM 734 N N . ALA A 1 90 ? 19.642 -3.067 -12.111 1.00 96.62 90 ALA A N 1
ATOM 735 C CA . ALA A 1 90 ? 21.093 -2.968 -12.238 1.00 96.62 90 ALA A CA 1
ATOM 736 C C . ALA A 1 90 ? 21.613 -3.401 -13.623 1.00 96.62 90 ALA A C 1
ATOM 738 O O . ALA A 1 90 ? 22.744 -3.071 -13.969 1.00 96.62 90 ALA A O 1
ATOM 739 N N . ASP A 1 91 ? 20.808 -4.112 -14.419 1.00 97.56 91 ASP A N 1
ATOM 740 C CA . ASP A 1 91 ? 21.197 -4.624 -15.732 1.00 97.56 91 ASP A CA 1
ATOM 741 C C . ASP A 1 91 ? 20.023 -4.541 -16.716 1.00 97.56 91 ASP A C 1
ATOM 743 O O . ASP A 1 91 ? 18.903 -4.953 -16.426 1.00 97.56 91 ASP A O 1
ATOM 747 N N . GLU A 1 92 ? 20.266 -3.982 -17.897 1.00 97.69 92 GLU A N 1
ATOM 748 C CA . GLU A 1 92 ? 19.202 -3.712 -18.867 1.00 97.69 92 GLU A CA 1
ATOM 749 C C . GLU A 1 92 ? 18.620 -4.982 -19.492 1.00 97.69 92 GLU A C 1
ATOM 751 O O . GLU A 1 92 ? 17.405 -5.081 -19.672 1.00 97.69 92 GLU A O 1
ATOM 756 N N . ALA A 1 93 ? 19.461 -5.979 -19.773 1.00 97.75 93 ALA A N 1
ATOM 757 C CA . ALA A 1 93 ? 18.998 -7.246 -20.322 1.00 97.75 93 ALA A CA 1
ATOM 758 C C . ALA A 1 93 ? 18.136 -8.001 -19.298 1.00 97.75 93 ALA A C 1
ATOM 760 O O . ALA A 1 93 ? 17.082 -8.537 -19.649 1.00 97.75 93 ALA A O 1
ATOM 761 N N . LEU A 1 94 ? 18.537 -7.998 -18.022 1.00 97.50 94 LEU A N 1
ATOM 762 C CA . LEU A 1 94 ? 17.761 -8.560 -16.920 1.00 97.50 94 LEU A CA 1
ATOM 763 C C . LEU A 1 94 ? 16.442 -7.817 -16.718 1.00 97.50 94 LEU A C 1
ATOM 765 O O . LEU A 1 94 ? 15.410 -8.476 -16.573 1.00 97.50 94 LEU A O 1
ATOM 769 N N . TRP A 1 95 ? 16.458 -6.481 -16.725 1.00 98.56 95 TRP A N 1
ATOM 770 C CA . TRP A 1 95 ? 15.251 -5.667 -16.596 1.00 98.56 95 TRP A CA 1
ATOM 771 C C . TRP A 1 95 ? 14.236 -6.009 -17.691 1.00 98.56 95 TRP A C 1
ATOM 773 O O . TRP A 1 95 ? 13.134 -6.473 -17.387 1.00 98.56 95 TRP A O 1
ATOM 783 N N . ASN A 1 96 ? 14.645 -5.912 -18.959 1.00 97.94 96 ASN A N 1
ATOM 784 C CA . ASN A 1 96 ? 13.782 -6.187 -20.109 1.00 97.94 96 ASN A CA 1
ATOM 785 C C . ASN A 1 96 ? 13.224 -7.621 -20.091 1.00 97.94 96 ASN A C 1
ATOM 787 O O . ASN A 1 96 ? 12.088 -7.855 -20.497 1.00 97.94 96 ASN A O 1
ATOM 791 N N . ALA A 1 97 ? 13.991 -8.587 -19.577 1.00 98.00 97 ALA A N 1
ATOM 792 C CA . ALA A 1 97 ? 13.559 -9.977 -19.488 1.00 98.00 97 ALA A CA 1
ATOM 793 C C . ALA A 1 97 ? 12.601 -10.276 -18.317 1.00 98.00 97 ALA A C 1
ATOM 795 O O . ALA A 1 97 ? 11.902 -11.293 -18.358 1.00 98.00 97 ALA A O 1
ATOM 796 N N . LYS A 1 98 ? 12.603 -9.476 -17.239 1.00 98.31 98 LYS A N 1
ATOM 797 C CA . LYS A 1 98 ? 11.988 -9.861 -15.949 1.00 98.31 98 LYS A CA 1
ATOM 798 C C . LYS A 1 98 ? 11.117 -8.795 -15.280 1.00 98.31 98 LYS A C 1
ATOM 800 O O . LYS A 1 98 ? 10.433 -9.133 -14.319 1.00 98.31 98 LYS A O 1
ATOM 805 N N . GLN A 1 99 ? 11.058 -7.557 -15.767 1.00 97.88 99 GLN A N 1
ATOM 806 C CA . GLN A 1 99 ? 10.238 -6.486 -15.170 1.00 97.88 99 GLN A CA 1
ATOM 807 C C . GLN A 1 99 ? 8.775 -6.907 -14.923 1.00 97.88 99 GLN A C 1
ATOM 809 O O . GLN A 1 99 ? 8.189 -6.621 -13.878 1.00 97.88 99 GLN A O 1
ATOM 814 N N . SER A 1 100 ? 8.197 -7.689 -15.839 1.00 97.50 100 SER A N 1
ATOM 815 C CA . SER A 1 100 ? 6.821 -8.176 -15.720 1.00 97.50 100 SER A CA 1
ATOM 816 C C . SER A 1 100 ? 6.638 -9.181 -14.578 1.00 97.50 100 SER A C 1
ATOM 818 O O . SER A 1 100 ? 5.555 -9.244 -14.008 1.00 97.50 100 SER A O 1
ATOM 820 N N . SER A 1 101 ? 7.679 -9.931 -14.181 1.00 97.38 101 SER A N 1
ATOM 821 C CA . SER A 1 101 ? 7.588 -10.899 -13.071 1.00 97.38 101 SER A CA 1
ATOM 822 C C . SER A 1 101 ? 7.573 -10.255 -11.684 1.00 97.38 101 SER A C 1
ATOM 824 O O . SER A 1 101 ? 7.461 -10.962 -10.682 1.00 97.38 101 SER A O 1
ATOM 826 N N . ILE A 1 102 ? 7.707 -8.931 -11.618 1.00 97.75 102 ILE A N 1
ATOM 827 C CA . ILE A 1 102 ? 7.599 -8.144 -10.385 1.00 97.75 102 ILE A CA 1
ATOM 828 C C . ILE A 1 102 ? 6.560 -7.016 -10.489 1.00 97.75 102 ILE A C 1
ATOM 830 O O . ILE A 1 102 ? 6.508 -6.161 -9.613 1.00 97.75 102 ILE A O 1
ATOM 834 N N . GLY A 1 103 ? 5.736 -7.016 -11.544 1.00 98.06 103 GLY A N 1
ATOM 835 C CA . GLY A 1 103 ? 4.627 -6.072 -11.708 1.00 98.06 103 GLY A CA 1
ATOM 836 C C . GLY A 1 103 ? 4.962 -4.745 -12.400 1.00 98.06 103 GLY A C 1
ATOM 837 O O . GLY A 1 103 ? 4.139 -3.840 -12.361 1.00 98.06 103 GLY A O 1
ATOM 838 N N . PHE A 1 104 ? 6.124 -4.615 -13.051 1.00 98.62 104 PHE A N 1
ATOM 839 C CA . PHE A 1 104 ? 6.595 -3.365 -13.677 1.00 98.62 104 PHE A CA 1
ATOM 840 C C . PHE A 1 104 ? 6.675 -3.457 -15.213 1.00 98.62 104 PHE A C 1
ATOM 842 O O . PHE A 1 104 ? 7.601 -2.949 -15.839 1.00 98.62 104 PHE A O 1
ATOM 849 N N . SER A 1 105 ? 5.716 -4.137 -15.847 1.00 97.62 105 SER A N 1
ATOM 850 C CA . SER A 1 105 ? 5.713 -4.417 -17.294 1.00 97.62 105 SER A CA 1
ATOM 851 C C . SER A 1 105 ? 5.739 -3.185 -18.212 1.00 97.62 105 SER A C 1
ATOM 853 O O . SER A 1 105 ? 6.140 -3.312 -19.366 1.00 97.62 105 SER A O 1
ATOM 855 N N . MET A 1 106 ? 5.300 -2.020 -17.732 1.00 97.81 106 MET A N 1
ATOM 856 C CA . MET A 1 106 ? 5.205 -0.758 -18.479 1.00 97.81 106 MET A CA 1
ATOM 857 C C . MET A 1 106 ? 6.368 0.207 -18.207 1.00 97.81 106 MET A C 1
ATOM 859 O O . MET A 1 106 ? 6.392 1.307 -18.766 1.00 97.81 106 MET A O 1
ATOM 863 N N . TYR A 1 107 ? 7.302 -0.157 -17.329 1.00 98.44 107 TYR A N 1
ATOM 864 C CA . TYR A 1 107 ? 8.429 0.693 -16.954 1.00 98.44 107 TYR A CA 1
ATOM 865 C C . TYR A 1 107 ? 9.686 0.260 -17.692 1.00 98.44 107 TYR A C 1
ATOM 867 O O . TYR A 1 107 ? 10.096 -0.888 -17.598 1.00 98.44 107 TYR A O 1
ATOM 875 N N . THR A 1 108 ? 10.335 1.188 -18.385 1.00 98.31 108 THR A N 1
ATOM 876 C CA . THR A 1 108 ? 11.717 0.997 -18.842 1.00 98.31 108 THR A CA 1
ATOM 877 C C . THR A 1 108 ? 12.687 1.031 -17.655 1.00 98.31 108 THR A C 1
ATOM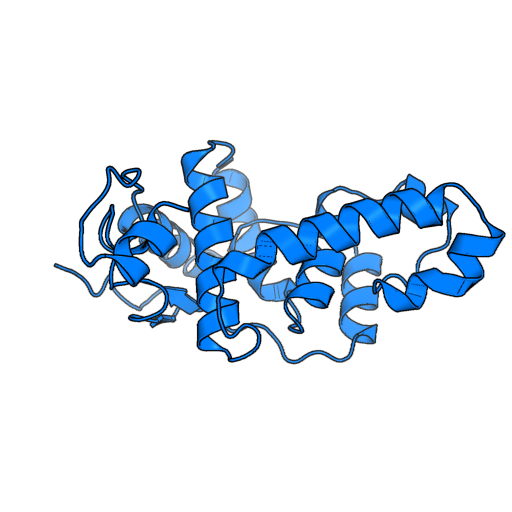 879 O O . THR A 1 108 ? 12.331 1.479 -16.562 1.00 98.31 108 THR A O 1
ATOM 882 N N . LYS A 1 109 ? 13.938 0.594 -17.858 1.00 98.00 109 LYS A N 1
ATOM 883 C CA . LYS A 1 109 ? 14.964 0.616 -16.800 1.00 98.00 109 LYS A CA 1
ATOM 884 C C . LYS A 1 109 ? 15.210 2.033 -16.278 1.00 98.00 109 LYS A C 1
ATOM 886 O O . LYS A 1 109 ? 15.347 2.232 -15.073 1.00 98.00 109 LYS A O 1
ATOM 891 N N . ASP A 1 110 ? 15.256 3.014 -17.174 1.00 98.19 110 ASP A N 1
ATOM 892 C CA . ASP A 1 110 ? 15.508 4.408 -16.808 1.00 98.19 110 ASP A CA 1
ATOM 893 C C . ASP A 1 110 ? 14.345 4.983 -15.998 1.00 98.19 110 ASP A C 1
ATOM 895 O O . ASP A 1 110 ? 14.567 5.584 -14.949 1.00 98.19 110 ASP A O 1
ATOM 899 N N . GLU A 1 111 ? 13.105 4.687 -16.393 1.00 98.31 111 GLU A N 1
ATOM 900 C CA . GLU A 1 111 ? 11.919 5.072 -15.620 1.00 98.31 111 GLU A CA 1
ATOM 901 C C . GLU A 1 111 ? 11.867 4.379 -14.257 1.00 98.31 111 GLU A C 1
ATOM 903 O O . GLU A 1 111 ? 11.454 4.986 -13.273 1.00 98.31 111 GLU A O 1
ATOM 908 N N . ALA A 1 112 ? 12.306 3.122 -14.171 1.00 97.94 112 ALA A N 1
ATOM 909 C CA . ALA A 1 112 ? 12.425 2.402 -12.907 1.00 97.94 112 ALA A CA 1
ATOM 910 C C . ALA A 1 112 ? 13.527 2.973 -11.997 1.00 97.94 112 ALA A C 1
ATOM 912 O O . ALA A 1 112 ? 13.427 2.874 -10.775 1.00 97.94 112 ALA A O 1
ATOM 913 N N . ASN A 1 113 ? 14.570 3.586 -12.562 1.00 97.62 113 ASN A N 1
ATOM 914 C CA . ASN A 1 113 ? 15.595 4.292 -11.794 1.00 97.62 113 ASN A CA 1
ATOM 915 C C . ASN A 1 113 ? 15.126 5.671 -11.311 1.00 97.62 113 ASN A C 1
ATOM 917 O O . ASN A 1 113 ? 15.565 6.108 -10.249 1.00 97.62 113 ASN A O 1
ATOM 921 N N . SER A 1 114 ? 14.228 6.332 -12.047 1.00 97.50 114 SER A N 1
ATOM 922 C CA . 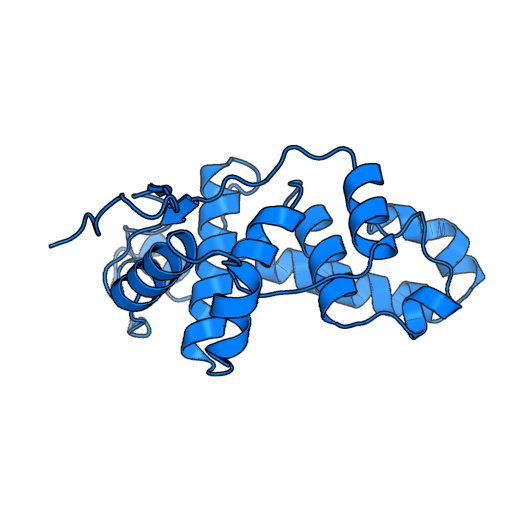SER A 1 114 ? 13.665 7.640 -11.683 1.00 97.50 114 SER A CA 1
ATOM 923 C C . SER A 1 114 ? 12.297 7.569 -10.995 1.00 97.50 114 SER A C 1
ATOM 925 O O . SER A 1 114 ? 11.679 8.609 -10.767 1.00 97.50 114 SER A O 1
ATOM 927 N N . ILE A 1 115 ? 11.783 6.369 -10.713 1.00 98.44 115 ILE A N 1
ATOM 928 C CA . ILE A 1 115 ? 10.457 6.182 -10.118 1.00 98.44 115 ILE A CA 1
ATOM 929 C C . ILE A 1 115 ? 10.386 6.828 -8.728 1.00 98.44 115 ILE A C 1
ATOM 931 O O . ILE A 1 115 ? 11.328 6.747 -7.937 1.00 98.44 115 ILE A O 1
ATOM 935 N N . SER A 1 116 ? 9.254 7.458 -8.411 1.00 98.50 116 SER A N 1
ATOM 936 C CA . SER A 1 116 ? 9.020 7.979 -7.065 1.00 98.50 116 SER A CA 1
ATOM 937 C C . SER A 1 116 ? 8.773 6.838 -6.070 1.00 98.50 116 SER A C 1
ATOM 939 O O . SER A 1 116 ? 8.291 5.763 -6.433 1.00 98.50 116 SER A O 1
ATOM 941 N N . ASN A 1 117 ? 9.041 7.087 -4.786 1.00 97.38 117 ASN A N 1
ATOM 942 C CA . ASN A 1 117 ? 8.754 6.107 -3.735 1.00 97.38 117 ASN A CA 1
ATOM 943 C C . ASN A 1 117 ? 7.262 5.739 -3.678 1.00 97.38 117 ASN A C 1
ATOM 945 O O . ASN A 1 117 ? 6.937 4.574 -3.466 1.00 97.38 117 ASN A O 1
ATOM 949 N N . ASN A 1 118 ? 6.361 6.705 -3.893 1.00 98.06 118 ASN A N 1
ATOM 950 C CA . ASN A 1 118 ? 4.917 6.459 -3.878 1.00 98.06 118 ASN A CA 1
ATOM 951 C C . ASN A 1 118 ? 4.482 5.577 -5.051 1.00 98.06 118 ASN A C 1
ATOM 953 O O . ASN A 1 118 ? 3.750 4.614 -4.843 1.00 98.06 118 ASN A O 1
ATOM 957 N N . ASP A 1 119 ? 4.961 5.865 -6.263 1.00 98.88 119 ASP A N 1
ATOM 958 C CA . ASP A 1 119 ? 4.641 5.067 -7.450 1.00 98.88 119 ASP A CA 1
ATOM 959 C C . ASP A 1 119 ? 5.164 3.635 -7.306 1.00 98.88 119 ASP A C 1
ATOM 961 O O . ASP A 1 119 ? 4.446 2.672 -7.587 1.00 98.88 119 ASP A O 1
ATOM 965 N N . TRP A 1 120 ? 6.396 3.485 -6.806 1.00 98.75 120 TRP A N 1
ATOM 966 C CA . TRP A 1 120 ? 6.971 2.174 -6.526 1.00 98.75 120 TRP A CA 1
ATOM 967 C C . TRP A 1 120 ? 6.148 1.409 -5.485 1.00 98.75 120 TRP A C 1
ATOM 969 O O . TRP A 1 120 ? 5.821 0.242 -5.707 1.00 98.75 120 TRP A O 1
ATOM 979 N N . LEU A 1 121 ? 5.769 2.065 -4.380 1.00 98.31 121 LEU A N 1
ATOM 980 C CA . LEU A 1 121 ? 4.951 1.460 -3.329 1.00 98.31 121 LEU A CA 1
ATOM 981 C C . LEU A 1 121 ? 3.581 1.033 -3.851 1.00 98.31 121 LEU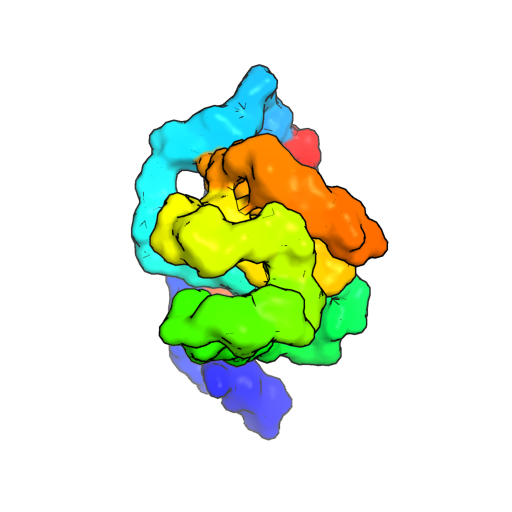 A C 1
ATOM 983 O O . LEU A 1 121 ? 3.165 -0.081 -3.546 1.00 98.31 121 LEU A O 1
ATOM 987 N N . LEU A 1 122 ? 2.901 1.861 -4.650 1.00 98.88 122 LEU A N 1
ATOM 988 C CA . LEU A 1 122 ? 1.602 1.522 -5.231 1.00 98.88 122 LEU A CA 1
ATOM 989 C C . LEU A 1 122 ? 1.676 0.233 -6.053 1.00 98.88 122 LEU A C 1
ATOM 991 O O . LEU A 1 122 ? 0.889 -0.692 -5.833 1.00 98.88 122 LEU A O 1
ATOM 995 N N . ILE A 1 123 ? 2.630 0.161 -6.981 1.00 98.88 123 ILE A N 1
ATOM 996 C CA . ILE A 1 123 ? 2.775 -0.987 -7.879 1.00 98.88 123 ILE A CA 1
ATOM 997 C C . ILE A 1 123 ? 3.194 -2.227 -7.084 1.00 98.88 123 ILE A C 1
ATOM 999 O O . ILE A 1 123 ? 2.561 -3.279 -7.195 1.00 98.88 123 ILE A O 1
ATOM 1003 N N . ALA A 1 124 ? 4.224 -2.103 -6.241 1.00 98.75 124 ALA A N 1
ATOM 1004 C CA . ALA A 1 124 ? 4.757 -3.219 -5.471 1.00 98.75 124 ALA A CA 1
ATOM 1005 C C . ALA A 1 124 ? 3.722 -3.776 -4.486 1.00 98.75 124 ALA A C 1
ATOM 1007 O O . ALA A 1 124 ? 3.543 -4.994 -4.425 1.00 98.75 124 ALA A O 1
ATOM 1008 N N . LEU A 1 125 ? 3.007 -2.913 -3.751 1.00 98.69 125 LEU A N 1
ATOM 1009 C CA . LEU A 1 125 ? 1.942 -3.330 -2.838 1.00 98.69 125 LEU A CA 1
ATOM 1010 C C . LEU A 1 125 ? 0.787 -3.974 -3.592 1.00 98.69 125 LEU A C 1
ATOM 1012 O O . LEU A 1 125 ? 0.348 -5.040 -3.169 1.00 98.69 125 LEU A O 1
ATOM 1016 N N . SER A 1 126 ? 0.350 -3.402 -4.718 1.00 98.81 126 SER A N 1
ATOM 1017 C CA . SER A 1 126 ? -0.709 -4.014 -5.531 1.00 98.81 126 SER A CA 1
ATOM 1018 C C . SER A 1 126 ? -0.317 -5.421 -5.984 1.00 98.81 126 SER A C 1
ATOM 1020 O O . SER A 1 126 ? -1.083 -6.376 -5.835 1.00 98.81 126 SER A O 1
ATOM 1022 N N . TYR A 1 127 ? 0.929 -5.585 -6.434 1.00 98.62 127 TYR A N 1
ATOM 1023 C CA . TYR A 1 127 ? 1.464 -6.872 -6.860 1.00 98.62 127 TYR A CA 1
ATOM 1024 C C . TYR A 1 127 ? 1.516 -7.905 -5.720 1.00 98.62 127 TYR A C 1
ATOM 1026 O O . TYR A 1 127 ? 1.009 -9.019 -5.867 1.00 98.62 127 TYR A O 1
ATOM 1034 N N . VAL A 1 128 ? 2.086 -7.563 -4.555 1.00 98.06 128 VAL A N 1
ATOM 1035 C CA . VAL A 1 128 ? 2.235 -8.536 -3.450 1.00 98.06 128 VAL A CA 1
ATOM 1036 C C . VAL A 1 128 ? 0.938 -8.816 -2.695 1.00 98.06 128 VAL A C 1
ATOM 1038 O O . VAL A 1 128 ? 0.797 -9.906 -2.124 1.00 98.06 128 VAL A O 1
ATOM 1041 N N . ALA A 1 129 ? 0.016 -7.849 -2.689 1.00 98.00 129 ALA A N 1
ATOM 1042 C CA . ALA A 1 129 ? -1.314 -7.960 -2.106 1.00 98.00 129 ALA A CA 1
ATOM 1043 C C . ALA A 1 129 ? -2.336 -8.567 -3.074 1.00 98.00 129 ALA A C 1
ATOM 1045 O O . ALA A 1 129 ? -3.447 -8.852 -2.643 1.00 98.00 129 ALA A O 1
ATOM 1046 N N . GLN A 1 130 ? -1.993 -8.768 -4.353 1.00 98.38 130 GLN A N 1
ATOM 1047 C CA . GLN A 1 130 ? -2.908 -9.287 -5.383 1.00 98.38 130 GLN A CA 1
ATOM 1048 C C . GLN A 1 130 ? -4.271 -8.572 -5.376 1.00 98.38 130 GLN A C 1
ATOM 1050 O O . GLN A 1 130 ? -5.339 -9.184 -5.495 1.00 98.38 130 GLN A O 1
ATOM 1055 N N . ARG A 1 131 ? -4.210 -7.258 -5.177 1.00 98.75 131 ARG A N 1
ATOM 1056 C CA . ARG A 1 131 ? -5.338 -6.336 -5.140 1.00 98.75 131 ARG A CA 1
ATOM 1057 C C . ARG A 1 131 ? -4.895 -5.019 -5.751 1.00 98.75 131 ARG A C 1
ATOM 1059 O O . ARG A 1 131 ? -3.736 -4.648 -5.614 1.00 98.75 131 ARG A O 1
ATOM 1066 N N . ASP A 1 132 ? -5.801 -4.309 -6.400 1.00 98.81 132 ASP A N 1
ATOM 1067 C CA . ASP A 1 132 ? -5.545 -2.927 -6.790 1.00 98.81 132 ASP A CA 1
ATOM 1068 C C . ASP A 1 132 ? -5.580 -2.053 -5.523 1.00 98.81 132 ASP A C 1
ATOM 1070 O O . ASP A 1 132 ? -6.618 -1.913 -4.869 1.00 98.81 132 ASP A O 1
ATOM 1074 N N . MET A 1 133 ? -4.412 -1.520 -5.150 1.00 98.75 133 MET A N 1
ATOM 1075 C CA . MET A 1 133 ? -4.214 -0.711 -3.945 1.00 98.75 133 MET A CA 1
ATOM 1076 C C . MET A 1 133 ? -4.378 0.792 -4.201 1.00 98.75 133 MET A C 1
ATOM 1078 O O . MET A 1 133 ? -4.147 1.575 -3.282 1.00 98.75 133 MET A O 1
ATOM 1082 N N . THR A 1 134 ? -4.774 1.215 -5.407 1.00 98.69 134 THR A N 1
ATOM 1083 C CA . THR A 1 134 ? 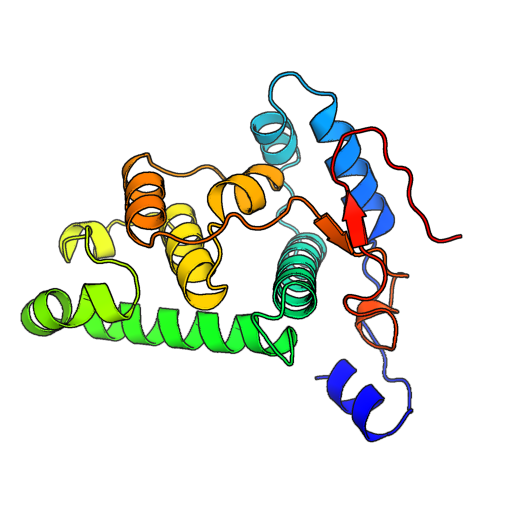-4.837 2.633 -5.802 1.00 98.69 134 THR A CA 1
ATOM 1084 C C . THR A 1 134 ? -5.735 3.428 -4.862 1.00 98.69 134 THR A C 1
ATOM 1086 O O . THR A 1 134 ? -5.257 4.325 -4.171 1.00 98.69 134 THR A O 1
ATOM 1089 N N . ASN A 1 135 ? -7.008 3.040 -4.746 1.00 98.38 135 ASN A N 1
ATOM 1090 C CA . ASN A 1 135 ? -7.961 3.715 -3.857 1.00 98.38 135 ASN A CA 1
ATOM 1091 C C . ASN A 1 135 ? -7.629 3.494 -2.374 1.00 98.38 135 ASN A C 1
ATOM 1093 O O . ASN A 1 135 ? -7.872 4.360 -1.538 1.00 98.38 135 ASN A O 1
ATOM 1097 N N . TYR A 1 136 ? -7.058 2.335 -2.037 1.00 98.56 136 TYR A N 1
ATOM 1098 C CA . TYR A 1 136 ? -6.701 2.022 -0.656 1.00 98.56 136 TYR A CA 1
ATOM 1099 C C . TYR A 1 136 ? -5.565 2.909 -0.149 1.00 98.56 136 TYR A C 1
ATOM 1101 O O . TYR A 1 136 ? -5.608 3.360 0.988 1.00 98.56 136 TYR A O 1
ATOM 1109 N N . LEU A 1 137 ? -4.540 3.165 -0.964 1.00 98.50 137 LEU A N 1
ATOM 1110 C CA . LEU A 1 137 ? -3.449 4.061 -0.592 1.00 98.50 137 LEU A CA 1
ATOM 1111 C C . LEU A 1 137 ? -3.846 5.534 -0.743 1.00 98.50 137 LEU A C 1
ATOM 1113 O O . LEU A 1 137 ? -3.442 6.350 0.082 1.00 98.50 137 LEU A O 1
ATOM 1117 N N . ASP A 1 138 ? -4.702 5.865 -1.709 1.00 98.25 138 ASP A N 1
ATOM 1118 C CA . ASP A 1 138 ? -5.324 7.189 -1.806 1.00 98.25 138 ASP A CA 1
ATOM 1119 C C . ASP A 1 138 ? -6.063 7.575 -0.510 1.00 98.25 138 ASP A C 1
ATOM 1121 O O . ASP A 1 138 ? -5.910 8.691 -0.015 1.00 98.25 138 ASP A O 1
ATOM 1125 N N . MET A 1 139 ? -6.767 6.628 0.122 1.00 97.94 139 MET A N 1
ATOM 1126 C CA . MET A 1 139 ? -7.426 6.835 1.419 1.00 97.94 139 MET A CA 1
ATOM 1127 C C . MET A 1 139 ? -6.470 7.348 2.512 1.00 97.94 139 MET A C 1
ATOM 1129 O O . MET A 1 139 ? -6.905 8.056 3.416 1.00 97.94 139 MET A O 1
ATOM 1133 N N . TRP A 1 140 ? -5.177 7.024 2.434 1.00 97.75 140 TRP A N 1
ATOM 1134 C CA . TRP A 1 140 ? -4.156 7.452 3.395 1.00 97.75 140 TRP A CA 1
ATOM 1135 C C . TRP A 1 140 ? -3.463 8.773 3.027 1.00 97.75 140 TRP A C 1
ATOM 1137 O O . TRP A 1 140 ? -2.548 9.179 3.743 1.00 97.75 140 TRP A O 1
ATOM 1147 N N . GLY A 1 141 ? -3.873 9.437 1.942 1.00 97.25 141 GLY A N 1
ATOM 1148 C CA . GLY A 1 141 ? -3.265 10.682 1.466 1.00 97.25 141 GLY A CA 1
ATOM 1149 C C . GLY A 1 141 ? -2.037 10.479 0.572 1.00 97.25 141 GLY A C 1
ATOM 1150 O O . GLY A 1 141 ? -1.258 11.410 0.382 1.00 97.25 141 GLY A O 1
ATOM 1151 N N . PHE A 1 142 ? -1.814 9.271 0.039 1.00 97.25 142 PHE A N 1
ATOM 1152 C CA . PHE A 1 142 ? -0.770 9.063 -0.966 1.00 97.25 142 PHE A CA 1
ATOM 1153 C C . PHE A 1 142 ? -1.255 9.509 -2.347 1.00 97.25 142 PHE A C 1
ATOM 1155 O O . PHE A 1 142 ? -2.394 9.246 -2.729 1.00 97.25 142 PHE A O 1
ATOM 1162 N N . SER A 1 143 ? -0.363 10.129 -3.116 1.00 97.00 143 SER A N 1
ATOM 1163 C CA . SER A 1 143 ? -0.607 10.514 -4.510 1.00 97.00 143 SER A CA 1
ATOM 1164 C C . SER A 1 143 ? 0.367 9.804 -5.448 1.00 97.00 143 SER A C 1
ATOM 1166 O O . SER A 1 143 ? 1.519 9.545 -5.079 1.00 97.00 143 SER A O 1
ATOM 1168 N N . PHE A 1 144 ? -0.101 9.522 -6.665 1.00 98.50 144 PHE A N 1
ATOM 1169 C CA . PHE A 1 144 ? 0.583 8.688 -7.656 1.00 98.50 144 PHE A CA 1
ATOM 1170 C C . PHE A 1 144 ? 0.534 9.318 -9.041 1.00 98.50 144 PHE A C 1
ATOM 1172 O O . PHE A 1 144 ? -0.449 9.978 -9.391 1.00 98.50 144 PHE A O 1
ATOM 1179 N N . SER A 1 145 ? 1.557 9.060 -9.851 1.00 98.62 145 SER A N 1
ATOM 1180 C CA . SER A 1 145 ? 1.538 9.430 -11.264 1.00 98.62 145 SER A CA 1
ATOM 1181 C C . SER A 1 145 ? 0.506 8.614 -12.048 1.00 98.62 145 SER A C 1
ATOM 1183 O O . SER A 1 145 ? 0.179 7.474 -11.706 1.00 98.62 145 SER A O 1
ATOM 1185 N N . GLU A 1 146 ? 0.028 9.168 -13.163 1.00 98.56 146 GLU A N 1
ATOM 1186 C CA . GLU A 1 146 ? -0.879 8.451 -14.069 1.00 98.56 146 GLU A CA 1
ATOM 1187 C C . GLU A 1 146 ? -0.250 7.166 -14.625 1.00 98.56 146 GLU A C 1
ATOM 1189 O O . GLU A 1 146 ? -0.938 6.161 -14.794 1.00 98.56 146 GLU A O 1
ATOM 1194 N N . LYS A 1 147 ? 1.073 7.147 -14.832 1.00 98.56 147 LYS A N 1
ATOM 1195 C CA . LYS A 1 147 ? 1.785 5.947 -15.288 1.00 98.56 147 LYS A CA 1
ATOM 1196 C C . LYS A 1 147 ? 1.736 4.819 -14.252 1.00 98.56 147 LYS A C 1
ATOM 1198 O O . LYS A 1 147 ? 1.515 3.669 -14.628 1.00 98.56 147 LYS A O 1
ATOM 1203 N N . ALA A 1 148 ? 1.888 5.131 -12.964 1.00 98.88 148 ALA A N 1
ATOM 1204 C CA . ALA A 1 148 ? 1.792 4.127 -11.906 1.00 98.88 148 ALA A CA 1
ATOM 1205 C C . ALA A 1 148 ? 0.372 3.554 -11.794 1.00 98.88 148 ALA A C 1
ATOM 1207 O O . ALA A 1 148 ? 0.207 2.336 -11.708 1.00 98.88 148 ALA A O 1
ATOM 1208 N N . LYS A 1 149 ? -0.654 4.409 -11.893 1.00 98.75 149 LYS A N 1
ATOM 1209 C CA . LYS A 1 149 ? -2.060 3.974 -11.936 1.00 98.75 149 LYS A CA 1
ATOM 1210 C C . LYS A 1 149 ? -2.327 3.059 -13.136 1.00 98.75 149 LYS A C 1
ATOM 1212 O O . LYS A 1 149 ? -2.900 1.986 -12.975 1.00 98.75 149 LYS A O 1
ATOM 1217 N N . GLN A 1 150 ? -1.851 3.426 -14.329 1.00 98.81 150 GLN A N 1
ATOM 1218 C CA . GLN A 1 150 ? -1.977 2.590 -15.531 1.00 98.81 150 GLN A CA 1
ATOM 1219 C C . GLN A 1 150 ? -1.260 1.241 -15.390 1.00 98.81 150 GLN A C 1
ATOM 1221 O O . GLN A 1 150 ? -1.796 0.218 -15.817 1.00 98.81 150 GLN A O 1
ATOM 1226 N N . GLN A 1 151 ? -0.085 1.210 -14.752 1.00 98.75 151 GLN A N 1
ATOM 1227 C CA . GLN A 1 151 ? 0.610 -0.041 -14.454 1.00 98.75 151 GLN A CA 1
ATOM 1228 C C . GLN A 1 151 ? -0.221 -0.951 -13.543 1.00 98.75 151 GLN A C 1
ATOM 1230 O O . GLN A 1 151 ? -0.268 -2.154 -13.796 1.00 98.75 151 GLN A O 1
ATOM 1235 N N . VAL A 1 152 ? -0.885 -0.407 -12.517 1.00 98.81 152 VAL A N 1
ATOM 1236 C CA . VAL A 1 152 ? -1.775 -1.192 -11.647 1.00 98.81 152 VAL A CA 1
ATOM 1237 C C . VAL A 1 152 ? -2.998 -1.700 -12.409 1.00 98.81 152 VAL A C 1
ATOM 1239 O O . VAL A 1 152 ? -3.320 -2.881 -12.296 1.00 98.81 152 VAL A O 1
ATOM 1242 N N . VAL A 1 153 ? -3.616 -0.871 -13.257 1.00 98.62 153 VAL A N 1
ATOM 1243 C CA . VAL A 1 153 ? -4.712 -1.304 -14.146 1.00 98.62 153 VAL A CA 1
ATOM 1244 C C . VAL A 1 153 ? -4.275 -2.485 -15.018 1.00 98.62 153 VAL A C 1
ATOM 1246 O O . VAL A 1 153 ? -5.010 -3.463 -15.152 1.00 98.62 153 VAL A O 1
ATOM 1249 N N . ALA A 1 154 ? -3.050 -2.453 -15.552 1.00 98.31 154 ALA A N 1
ATOM 1250 C CA . ALA A 1 154 ? -2.501 -3.540 -16.361 1.00 98.31 154 ALA A CA 1
ATOM 1251 C C . ALA A 1 154 ? -2.285 -4.856 -15.584 1.00 98.31 154 ALA A C 1
ATOM 1253 O O . ALA A 1 154 ? -2.198 -5.914 -16.207 1.00 98.31 154 ALA A O 1
ATOM 1254 N N . LEU A 1 155 ? -2.227 -4.826 -14.244 1.00 98.31 155 LEU A N 1
ATOM 1255 C CA . LEU A 1 155 ? -2.178 -6.041 -13.418 1.00 98.31 155 LEU A CA 1
ATOM 1256 C C . LEU A 1 155 ? -3.538 -6.758 -13.337 1.00 98.31 155 LEU A C 1
ATOM 1258 O O . LEU A 1 155 ? -3.570 -7.917 -12.926 1.00 98.31 155 LEU A O 1
ATOM 1262 N N . ASN A 1 156 ? -4.639 -6.100 -13.733 1.00 98.06 156 ASN A N 1
ATOM 1263 C CA . ASN A 1 156 ? -5.998 -6.656 -13.759 1.00 98.06 156 ASN A CA 1
ATOM 1264 C C . ASN A 1 156 ? -6.422 -7.286 -12.415 1.00 98.06 156 ASN A C 1
ATOM 1266 O O . ASN A 1 156 ? -6.879 -8.430 -12.347 1.00 98.06 156 ASN A O 1
ATOM 1270 N N . LEU A 1 157 ? -6.208 -6.546 -11.327 1.00 98.62 157 LEU A N 1
ATOM 1271 C CA . LEU A 1 157 ? -6.468 -6.996 -9.961 1.00 98.62 157 LEU A CA 1
ATOM 1272 C C . LEU A 1 157 ? -7.831 -6.504 -9.467 1.00 98.62 157 LEU A C 1
ATOM 1274 O O . LEU A 1 157 ? -8.292 -5.426 -9.829 1.00 98.62 157 LEU A O 1
ATOM 1278 N N . THR A 1 158 ? -8.461 -7.269 -8.576 1.00 98.50 158 THR A N 1
ATOM 1279 C CA . THR A 1 158 ? -9.649 -6.803 -7.849 1.00 98.50 158 THR A CA 1
ATOM 1280 C C . THR A 1 158 ? -9.274 -5.637 -6.923 1.00 98.50 158 THR A C 1
ATOM 1282 O O . THR A 1 158 ? -8.261 -5.751 -6.228 1.00 98.50 158 THR A O 1
ATOM 1285 N N . PRO A 1 159 ? -10.059 -4.546 -6.850 1.00 98.62 159 PRO A N 1
ATOM 1286 C CA . PRO A 1 159 ? -9.816 -3.459 -5.901 1.00 98.62 159 PRO A CA 1
ATOM 1287 C C . PRO A 1 159 ? -9.756 -3.934 -4.449 1.00 98.62 159 PRO A C 1
ATOM 1289 O O . PRO A 1 159 ? -10.566 -4.762 -4.032 1.00 98.62 159 PRO A O 1
ATOM 1292 N N . MET A 1 160 ? -8.810 -3.402 -3.673 1.00 98.50 160 MET A N 1
ATOM 1293 C CA . MET A 1 160 ? -8.798 -3.586 -2.222 1.00 98.50 160 MET A CA 1
ATOM 1294 C C . MET A 1 160 ? -9.963 -2.793 -1.600 1.00 98.50 160 MET A C 1
ATOM 1296 O O . MET A 1 160 ? -10.056 -1.586 -1.845 1.00 98.50 160 MET A O 1
ATOM 1300 N N . PRO A 1 161 ? -10.834 -3.420 -0.789 1.00 97.88 161 PRO A N 1
ATOM 1301 C CA . PRO A 1 161 ? -11.904 -2.707 -0.098 1.00 97.88 161 PRO A CA 1
ATOM 1302 C C . PRO A 1 161 ? -11.375 -1.605 0.828 1.00 97.88 161 PRO A C 1
ATOM 1304 O O . PRO A 1 161 ? -10.340 -1.765 1.477 1.00 97.88 161 PRO A O 1
ATOM 1307 N N . LEU A 1 162 ? -12.117 -0.498 0.938 1.00 97.44 162 LEU A N 1
ATOM 1308 C CA . LEU A 1 162 ? -11.845 0.566 1.912 1.00 97.44 162 LEU A CA 1
ATOM 1309 C C . LEU A 1 162 ? -12.365 0.158 3.295 1.00 97.44 162 LEU A C 1
ATOM 1311 O O . LEU A 1 162 ? -13.365 0.668 3.803 1.00 97.44 162 LEU A O 1
ATOM 1315 N N . THR A 1 163 ? -11.678 -0.820 3.872 1.00 96.62 163 THR A N 1
ATOM 1316 C CA . THR A 1 163 ? -11.981 -1.406 5.173 1.00 96.62 163 THR A CA 1
ATOM 1317 C C . THR A 1 163 ? -10.840 -1.125 6.136 1.00 96.62 163 THR A C 1
ATOM 1319 O O . THR A 1 163 ? -9.666 -1.282 5.803 1.00 96.62 163 THR A O 1
ATOM 1322 N N . TYR A 1 164 ? -11.200 -0.739 7.352 1.00 98.56 164 TYR A N 1
ATOM 1323 C CA . TYR A 1 164 ? -10.305 -0.635 8.491 1.00 98.56 164 TYR A CA 1
ATOM 1324 C C . TYR A 1 164 ? -10.618 -1.761 9.474 1.00 98.56 164 TYR A C 1
ATOM 1326 O O . TYR A 1 164 ? -11.747 -2.226 9.562 1.00 98.56 164 TYR A O 1
ATOM 1334 N N . PHE A 1 165 ? -9.635 -2.211 10.232 1.00 98.56 165 PHE A N 1
ATOM 1335 C CA . PHE A 1 165 ? -9.797 -3.246 11.241 1.00 98.56 165 PHE A CA 1
ATOM 1336 C C . PHE A 1 165 ? -9.659 -2.628 12.619 1.00 98.56 165 PHE A C 1
ATOM 1338 O O . PHE A 1 165 ? -8.587 -2.136 12.989 1.00 98.56 165 PHE A O 1
ATOM 1345 N N . ALA A 1 166 ? -10.758 -2.646 13.365 1.00 98.25 166 ALA A N 1
ATOM 1346 C CA . ALA A 1 166 ? -10.778 -2.153 14.726 1.00 98.25 166 ALA A CA 1
ATOM 1347 C C . ALA A 1 166 ? -9.989 -3.099 15.638 1.00 98.25 166 ALA A C 1
ATOM 1349 O O . ALA A 1 166 ? -10.144 -4.319 15.587 1.00 98.25 166 ALA A O 1
ATOM 1350 N N . SER A 1 167 ? -9.139 -2.507 16.468 1.00 97.69 167 SER A N 1
ATOM 1351 C CA . SER A 1 167 ? -8.333 -3.191 17.468 1.00 97.69 167 SER A CA 1
ATOM 1352 C C . SER A 1 167 ? -8.169 -2.274 18.673 1.00 97.69 167 SER A C 1
ATOM 1354 O O . SER A 1 167 ? -7.966 -1.070 18.516 1.00 97.69 167 SER A O 1
ATOM 1356 N N . SER A 1 168 ? -8.170 -2.838 19.874 1.00 95.88 168 SER A N 1
ATOM 1357 C CA . SER A 1 168 ? -7.611 -2.200 21.058 1.00 95.88 168 SER A CA 1
ATOM 1358 C C . SER A 1 168 ? -6.128 -1.881 20.832 1.00 95.88 168 SER A C 1
ATOM 1360 O O . SER A 1 168 ? -5.490 -2.406 19.909 1.00 95.88 168 SER A O 1
ATOM 1362 N N . ASN A 1 169 ? -5.543 -1.035 21.685 1.00 95.50 169 ASN A N 1
ATOM 1363 C CA . ASN A 1 169 ? -4.191 -0.518 21.460 1.00 95.50 169 ASN A CA 1
ATOM 1364 C C . ASN A 1 169 ? -3.108 -1.599 21.310 1.00 95.50 169 ASN A C 1
ATOM 1366 O O . ASN A 1 169 ? -2.071 -1.342 20.701 1.00 95.50 169 ASN A O 1
ATOM 1370 N N . THR A 1 170 ? -3.335 -2.792 21.862 1.00 94.81 170 THR A N 1
ATOM 1371 C CA . THR A 1 170 ? -2.428 -3.947 21.795 1.00 94.81 170 THR A CA 1
ATOM 1372 C C . THR A 1 170 ? -3.078 -5.202 21.204 1.00 94.81 170 THR A C 1
ATOM 1374 O O . THR A 1 170 ? -2.366 -6.168 20.913 1.00 94.81 170 THR A O 1
ATOM 1377 N N . GLY A 1 171 ? -4.396 -5.195 20.973 1.00 94.38 171 GLY A N 1
ATOM 1378 C CA . GLY A 1 171 ? -5.176 -6.340 20.496 1.00 94.38 171 GLY A CA 1
ATOM 1379 C C . GLY A 1 171 ? -4.704 -6.911 19.161 1.00 94.38 171 GLY A C 1
ATOM 1380 O O . GLY A 1 171 ? -4.731 -8.126 18.955 1.00 94.38 171 GLY A O 1
ATOM 1381 N N . TYR A 1 172 ? -4.164 -6.064 18.283 1.00 94.31 172 TYR A N 1
ATOM 1382 C CA . TYR A 1 172 ? -3.623 -6.451 16.981 1.00 94.31 172 TYR A CA 1
ATOM 1383 C C . TYR A 1 172 ? -2.441 -7.424 17.088 1.00 94.31 172 TYR A C 1
ATOM 1385 O O . TYR A 1 172 ? -2.164 -8.179 16.159 1.00 94.31 172 TYR A O 1
ATOM 1393 N N . CYS A 1 173 ? -1.706 -7.420 18.203 1.00 91.56 173 CYS A N 1
ATOM 1394 C CA . CYS A 1 173 ? -0.665 -8.416 18.443 1.00 91.56 173 CYS A CA 1
ATOM 1395 C C . CYS A 1 173 ? -1.228 -9.738 18.965 1.00 91.56 173 CYS A C 1
ATOM 1397 O O . CYS A 1 173 ? -0.488 -10.717 18.994 1.00 91.56 173 CYS A O 1
ATOM 1399 N N . LEU A 1 174 ? -2.470 -9.762 19.433 1.00 91.06 174 LEU A N 1
ATOM 1400 C CA . LEU A 1 174 ? -3.053 -10.860 20.189 1.00 91.06 174 LEU A CA 1
ATOM 1401 C C . LEU A 1 174 ? -4.126 -11.556 19.343 1.00 91.06 174 LEU A C 1
ATOM 1403 O O . LEU A 1 174 ? -3.805 -12.179 18.330 1.00 91.06 174 LEU A O 1
ATOM 1407 N N . ASN A 1 175 ? -5.385 -11.466 19.760 1.00 90.50 175 ASN A N 1
ATOM 1408 C CA . ASN A 1 175 ? -6.534 -12.153 19.181 1.00 90.50 175 ASN A CA 1
ATOM 1409 C C . ASN A 1 175 ? -7.436 -11.251 18.322 1.00 90.50 175 ASN A C 1
ATOM 1411 O O . ASN A 1 175 ? -8.382 -11.763 17.737 1.00 90.50 175 ASN A O 1
ATOM 1415 N N . GLU A 1 176 ? -7.152 -9.951 18.197 1.00 94.94 176 GLU A N 1
ATOM 1416 C CA . GLU A 1 176 ? -8.005 -9.013 17.440 1.00 94.94 176 GLU A CA 1
ATOM 1417 C C . GLU A 1 176 ? -7.530 -8.803 15.988 1.00 94.94 176 GLU A C 1
ATOM 1419 O O . GLU A 1 176 ? -8.162 -8.099 15.201 1.00 94.94 176 GLU A O 1
ATOM 1424 N N . PHE A 1 177 ? -6.419 -9.435 15.589 1.00 96.00 177 PHE A N 1
ATOM 1425 C CA . PHE A 1 177 ? -5.839 -9.253 14.258 1.00 96.00 177 PHE A CA 1
ATOM 1426 C C . PHE A 1 177 ? -6.796 -9.705 13.142 1.00 96.00 177 PHE A C 1
ATOM 1428 O O . PHE A 1 177 ? -7.122 -10.891 13.026 1.00 96.00 177 PHE A O 1
ATOM 1435 N N . ALA A 1 178 ? -7.192 -8.751 12.292 1.00 96.69 178 ALA A N 1
ATOM 1436 C CA . ALA A 1 178 ? -8.086 -8.941 11.149 1.00 96.69 178 ALA A CA 1
ATOM 1437 C C . ALA A 1 178 ? -9.498 -9.475 11.490 1.00 96.69 178 ALA A C 1
ATOM 1439 O O . ALA A 1 178 ? -10.141 -10.072 10.627 1.00 96.69 178 ALA A O 1
ATOM 1440 N N . GLN A 1 179 ? -9.972 -9.299 12.732 1.00 96.75 179 GLN A N 1
ATOM 1441 C CA . GLN A 1 179 ? -11.256 -9.862 13.185 1.00 96.75 179 GLN A CA 1
ATOM 1442 C C . GLN A 1 179 ? -12.450 -8.920 13.006 1.00 96.75 179 GLN A C 1
ATOM 1444 O O . GLN A 1 179 ? -13.543 -9.386 12.695 1.00 96.75 179 GLN A O 1
ATOM 1449 N N . THR A 1 180 ? -12.249 -7.613 13.188 1.00 97.88 180 THR A N 1
ATOM 1450 C CA . THR A 1 180 ? -13.347 -6.634 13.259 1.00 97.88 180 THR A CA 1
ATOM 1451 C C . THR A 1 180 ? -13.244 -5.623 12.114 1.00 97.88 180 THR A C 1
ATOM 1453 O O . THR A 1 180 ? -12.745 -4.514 12.330 1.00 97.88 180 THR A O 1
ATOM 1456 N N . PRO A 1 181 ? -13.646 -5.990 10.883 1.00 97.94 181 PRO A N 1
ATOM 1457 C CA . PRO A 1 181 ? -13.677 -5.056 9.767 1.00 97.94 181 PRO A CA 1
ATOM 1458 C C . PRO A 1 181 ? -14.759 -3.991 9.984 1.00 97.94 181 PRO A C 1
ATOM 1460 O O . PRO A 1 181 ? -15.872 -4.289 10.412 1.00 97.94 181 PRO A O 1
ATOM 1463 N N . VAL A 1 182 ? -14.432 -2.751 9.645 1.00 97.81 182 VAL A N 1
ATOM 1464 C CA . VAL A 1 182 ? -15.331 -1.598 9.629 1.00 97.81 182 VAL A CA 1
ATOM 1465 C C . VAL A 1 182 ? -15.096 -0.769 8.372 1.00 97.81 182 VAL A C 1
ATOM 1467 O O . VAL A 1 182 ? -13.967 -0.639 7.896 1.00 97.81 182 VAL A O 1
ATOM 1470 N N . SER A 1 183 ? -16.170 -0.227 7.810 1.00 97.44 183 SER A N 1
ATOM 1471 C CA . SER A 1 183 ? -16.117 0.565 6.580 1.00 97.44 183 SER A CA 1
ATOM 1472 C C . SER A 1 183 ? -15.512 1.948 6.825 1.00 97.44 183 SER A C 1
ATOM 1474 O O . SER A 1 183 ? -15.757 2.554 7.869 1.00 97.44 183 SER A O 1
ATOM 1476 N N . ILE A 1 184 ? -14.766 2.464 5.843 1.00 97.94 184 ILE A N 1
ATOM 1477 C CA . ILE A 1 184 ? -14.334 3.867 5.801 1.00 97.94 184 ILE A CA 1
ATOM 1478 C C . ILE A 1 184 ? -15.241 4.643 4.841 1.00 97.94 184 ILE A C 1
ATOM 1480 O O . ILE A 1 184 ? -14.991 4.724 3.640 1.00 97.94 184 ILE A O 1
ATOM 1484 N N . ASP A 1 185 ? -16.331 5.176 5.384 1.00 97.06 185 ASP A N 1
ATOM 1485 C CA . ASP A 1 185 ? -17.468 5.763 4.661 1.00 97.06 185 ASP A CA 1
ATOM 1486 C C . ASP A 1 185 ? -17.896 7.148 5.189 1.00 97.06 185 ASP A C 1
ATOM 1488 O O . ASP A 1 185 ? -18.840 7.744 4.671 1.00 97.06 185 ASP A O 1
ATOM 1492 N N . GLY A 1 186 ? -17.222 7.662 6.224 1.00 97.19 186 GLY A N 1
ATOM 1493 C CA . GLY A 1 186 ? -17.557 8.931 6.878 1.00 97.19 186 GLY A CA 1
ATOM 1494 C C . GLY A 1 186 ? -18.780 8.894 7.797 1.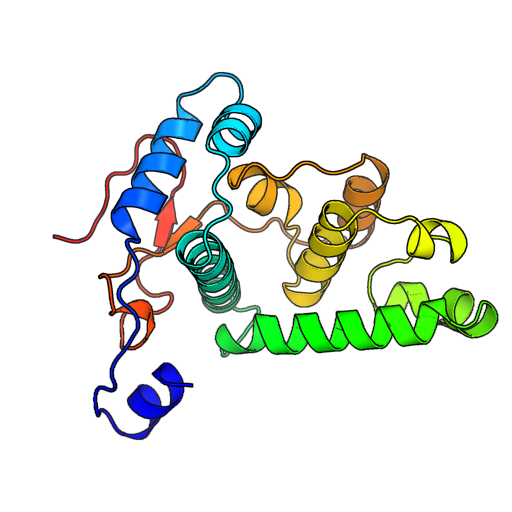00 97.19 186 GLY A C 1
ATOM 1495 O O . GLY A 1 186 ? -19.210 9.946 8.262 1.00 97.19 186 GLY A O 1
ATOM 1496 N N . GLN A 1 187 ? -19.345 7.712 8.064 1.00 97.12 187 GLN A N 1
ATOM 1497 C CA . GLN A 1 187 ? -20.561 7.537 8.872 1.00 97.12 187 GLN A CA 1
ATOM 1498 C C . GLN A 1 187 ? -20.402 6.471 9.959 1.00 97.12 187 GLN A C 1
ATOM 1500 O O . GLN A 1 187 ? -20.885 6.643 11.077 1.00 97.12 187 GLN A O 1
ATOM 1505 N N . THR A 1 188 ? -19.727 5.366 9.640 1.00 97.44 188 THR A N 1
ATOM 1506 C CA . THR A 1 188 ? -19.471 4.255 10.555 1.00 97.44 188 THR A CA 1
ATOM 1507 C C . THR A 1 188 ? -18.722 4.742 11.798 1.00 97.44 188 THR A C 1
ATOM 1509 O O . THR A 1 188 ? -17.707 5.436 11.715 1.00 97.44 188 THR A O 1
ATOM 1512 N N . VAL A 1 189 ? -19.216 4.367 12.974 1.00 96.50 189 VAL A N 1
ATOM 1513 C CA . VAL A 1 189 ? -18.601 4.722 14.258 1.00 96.50 189 VAL A CA 1
ATOM 1514 C C . VAL A 1 189 ? -17.639 3.635 14.726 1.00 96.50 189 VAL A C 1
ATOM 1516 O O . VAL A 1 189 ? -17.736 2.476 14.319 1.00 96.50 189 VAL A O 1
ATOM 1519 N N . TRP A 1 190 ? -16.704 4.008 15.599 1.00 97.75 190 TRP A N 1
ATOM 1520 C CA . TRP A 1 190 ? -15.763 3.061 16.190 1.00 97.75 190 TRP A CA 1
ATOM 1521 C C . TRP A 1 190 ? -16.509 1.956 16.969 1.00 97.75 190 TRP A C 1
ATOM 1523 O O . TRP A 1 190 ? -17.340 2.285 17.817 1.00 97.75 190 TRP A O 1
ATOM 1533 N N . PRO A 1 191 ? -16.233 0.660 16.716 1.00 96.62 191 PRO A N 1
ATOM 1534 C CA . PRO A 1 191 ? -17.073 -0.429 17.221 1.00 96.62 191 PRO A CA 1
ATOM 1535 C C . PRO A 1 191 ? -16.629 -1.002 18.576 1.00 96.62 191 PRO A C 1
ATOM 1537 O O . PRO A 1 191 ? -17.344 -1.830 19.136 1.00 96.62 191 PRO A O 1
ATOM 1540 N N . LEU A 1 192 ? -15.442 -0.640 19.082 1.00 93.56 192 LEU A N 1
ATOM 1541 C CA . LEU A 1 192 ? -14.913 -1.174 20.344 1.00 93.56 192 LEU A CA 1
ATOM 1542 C C . LEU A 1 192 ? -15.140 -0.178 21.486 1.00 93.56 192 LEU A C 1
ATOM 1544 O O . LEU A 1 192 ? -14.956 1.026 21.304 1.00 93.56 192 LEU A O 1
ATOM 1548 N N . ASN A 1 193 ? -15.509 -0.690 22.658 1.00 77.19 193 ASN A N 1
ATOM 1549 C CA . ASN A 1 193 ? -15.725 0.111 23.866 1.00 77.19 193 ASN A CA 1
ATOM 1550 C C . ASN A 1 193 ? -14.421 0.390 24.615 1.00 77.19 193 ASN A C 1
ATOM 1552 O O . ASN A 1 193 ? -13.577 -0.533 24.682 1.00 77.19 193 ASN A O 1
#

pLDDT: mean 96.34, std 4.16, range [74.19, 98.88]

Radius of gyration: 17.57 Å; chains: 1; bounding box: 42×38×47 Å

Sequence (193 aa):
SKSRFFQNTGKESTCQSLDFKGQFELLQTSRTQSDPNAYMAEQNQTGWSWGARVYIQMMMATQHEGVLKNGWHLLARLHLIEREFNRLKADEALWNAKQSSIGFSMYTKDEANSISNNDWLLIALSYVAQRDMTNYLDMWGFSFSEKAKQQVVALNLTPMPLTYFASSNTGYCLNEFAQTPVSIDGQTVWPLN

Foldseek 3Di:
DQLVVCVVPVDHDDFFFACLQVLLLQLLVLLVDPQSLQSLVVVVPPDPSNVVQLLLQQLLLLCLVVVDVGSVCLVVQLVVLVVQLVVQLVDQVSCCVCVVVQLRNPDHSVCSVVPDPLLSCQRNSCRSSQANCQVVVSSNNGDYDPSSNVSSVVSVGHHRAQWGQADGRRRCSHPRRSPRIDHSNSPTHRDDD